Protein 8RD7 (pdb70)

Nearest PDB structures (foldseek):
  8r7o-assembly1_C  TM=9.872E-01  e=2.444E-12  Homo sapiens
  6miw-assembly1_A  TM=9.883E-01  e=1.976E-11  Homo sapiens
  7mwf-assembly1_A  TM=9.793E-01  e=2.055E-09  Homo sapiens
  7mop-assembly1_A  TM=9.770E-01  e=2.178E-09  Homo sapiens
  9bks-assembly1_A  TM=8.887E-01  e=2.750E-06  Homo sapiens

Sequence (300 aa):
NWRWFDDRSGRWCSYSASNNSTIDSAWKSGETSVRFTAGRRRYTVQFTTMVQVNEETGNRRPVMLTLLLRVPRLNKNNWRWFDDRSGRWCSYSASSNNSTIDSAWKSGETSVRFTAGRRRRYTVQFTTMVQVNEETGNRRPVMLTLLRVPRLNKNNWRWFDDRSGRWCSYSASNNSTIDSSAWKSGETSVRFTAGRRRYTVQFTTMVQVNEEETGNRRPVMLTLLRVPRLNNWRWFDDRSGRWCSYSASNNSTIDSAWKSGEETSVRFTAGRRRYTVQFTTMVQVNEETGNRRPVMLTLLRVPRLN

Radius of gyration: 20.93 Å; Cα contacts (8 Å, |Δi|>4): 623; chains: 4; bounding box: 64×40×58 Å

Organism: Homo sapiens (NCBI:txid9606)

B-factor: mean 28.87, std 11.59, range [11.44, 69.59]

Solvent-accessible surface area: 16465 Å² total; per-residue (Å²): 69,3,76,41,3,14,87,199,64,6,139,36,34,82,25,59,90,79,22,28,61,58,0,19,66,11,13,126,82,48,93,64,40,20,180,14,73,42,73,202,95,108,24,19,0,63,0,28,58,1,1,5,29,17,75,128,95,40,73,93,50,6,0,10,37,24,26,69,76,8,25,25,107,123,190,110,34,0,58,64,2,31,56,219,68,6,169,39,33,65,21,60,75,80,21,7,63,58,0,12,65,12,8,96,84,45,93,66,42,19,200,16,65,39,72,225,134,163,21,15,0,56,0,29,44,2,1,10,22,21,93,114,103,45,72,69,16,0,1,10,23,19,34,60,89,6,11,25,103,122,189,97,21,0,61,57,2,26,79,222,63,7,158,32,31,61,16,59,75,80,21,10,63,57,0,12,59,12,14,102,83,26,87,38,43,20,147,8,74,39,78,223,83,108,38,12,0,62,0,28,61,2,0,9,23,21,91,104,92,43,71,90,58,6,0,9,24,19,17,57,86,12,12,26,107,166,78,3,76,61,6,27,73,218,62,9,165,32,34,83,20,58,92,80,19,29,65,58,0,18,66,12,9,107,81,29,80,38,43,18,162,14,81,41,67,247,138,175,29,11,0,64,0,27,58,1,0,9,26,19,70,164,101,39,71,75,56,6,0,9,23,25,24,83,79,9,25,28,112,162

Secondary structure (DSSP, 8-state):
-EEEEETTTTEEEEPPHHHHHHHHHHHHTT-SEEEEEETTEEEEEETTTTEEEETTT--EEEEEE-B--BSPPP-/--EEEEETTTTEEEEPPHHHHHHHHHHHHTT-SEEEEEETTEEEEEETTTTEEEETTT--EEEEEE-B--BSPPP-/--EEEEETTTTEEEEPPHHHHHHHHHHHHTT-SEEEEEETTEEEEEETTTTEEEETTT--EEEEEE-B--BSPP-/-EEEEETTTTEEEEPPHHHHHHHHHHHHTT-SEEEEEETTEEEEEETTTTEEEETTT--EEEEEE-B--BSPP-

Foldseek 3Di:
DKWWADPVVRDIDDDDPVVVCQAVVCVVVPHQKGWDDDVVWIWIQGNVQQWIATPPPRDIIHMDDDDADPPHDDD/DFKWWADVVVRDTHDDPPVVVCQQVVCVVVPHQKGWDADVNFIWMQGNVQQWIARPPPRDIIHMDGHDADPPHDDD/DFKWWADPVVRDTHDDDPVVVVQQVVCVVVPHQKGWDDDDPWIWIQGNVQQWIATPVPRDIIHMDGHDADPPHDD/DKWWADVVVRGTGDDDPVVVVQVVVCVVVPHQKGWDDDPNWIWIQGNVQQWIAGPPPRDTIHMDDDDADPPHDD

InterPro domains:
  IPR000569 HECT domain [PF00632] (4069-4373)
  IPR000569 HECT domain [PS50237] (4038-4374)
  IPR000569 HECT domain [SM00119] (4036-4374)
  IPR000569 HECT domain [cd00078] (4019-4372)
  IPR004170 WWE domain [PF02825] (1617-1678)
  IPR004170 WWE domain [PS50918] (1603-1680)
  IPR009060 UBA-like superfamily [SSF46934] (1303-1358)
  IPR010309 E3 ubiquitin ligase, domain of unknown function DUF908 [PF06012] (91-367)
  IPR010314 E3 ubiquitin ligase, domain of unknown function DUF913 [PF06025] (430-814)
  IPR015940 Ubiquitin-associated domain [PF22562] (1318-1356)
  IPR015940 Ubiquitin-associated domain [PS50030] (1316-1355)
  IPR015940 Ubiquitin-associated domain [SM00165] (1318-1354)
  IPR016024 Armadillo-type fold [SSF48371] (93-638)
  IPR025527 HUWE1/REV1, ubiquitin-binding motif [PF14377] (2960-2991)
  IPR025527 HUWE1/REV1, ubiquitin-binding motif [PF14377] (3011-3043)
  IPR025527 HUWE1/REV1, ubiquitin-binding motif [PF14377] (3049-3082)
  IPR035983 HECT, E3 ligase catalytic domain [SSF56204] (4011-4367)
  IPR037197 WWE domain superfamily [G3DSA:3.30.720.50] (1603-1685)
  IPR037197 WWE domain superfamily [SSF117839] (1617-1680)
  IPR041918 HUWE1, UBA domain [cd14288] (1317-1356)

GO terms:
  GO:0061630 ubiquitin protein ligase activity (F, IDA)
  GO:1905091 positive regulation of type 2 mitophagy (P, IDA)
  GO:1903749 positive regulation of protein localization to mitochondrion (P, HMP)
  GO:0004842 ubiquitin-protein transferase activity (F, IDA)
  GO:0005737 cytoplasm (C, IDA)
  GO:0043123 positive regulation of canonical NF-kappaB signal transduction (P, IDA)
  GO:0034450 ubiquitin-ubiquitin ligase activity (F, IDA)
  GO:0141198 protein branched polyubiquitination (P, IDA)
  GO:0031398 positive regulation of protein ubiquitination (P, IDA)
  GO:0006513 protein monoubiquit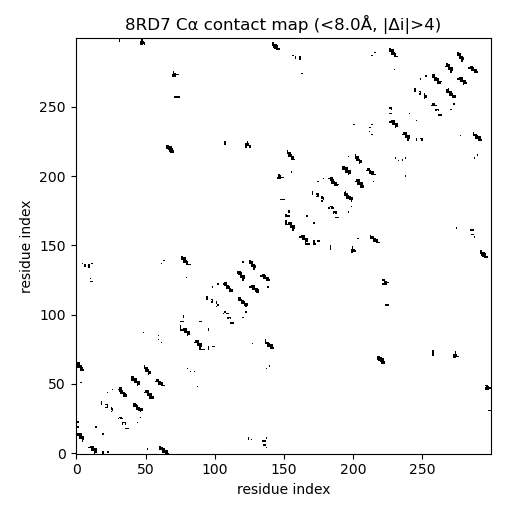ination (P, IDA)
  GO:0070936 protein K48-linked ubiquitination (P, IDA)
  GO:0061630 ubiquitin protein ligase activity (F, EXP)
  GO:0005634 nucleus (C, EXP)
  GO:0005739 mitochondrion (C, EXP)
  GO:0032922 circadian regulation of gene expression (P, IMP)
  GO:0006284 base-excision repair (P, IMP)
  GO:0005515 protein binding (F, IPI)
  GO:1904813 ficolin-1-rich granule lumen (C, TAS)
  GO:0034774 secretory granule lumen (C, TAS)
  GO:0005576 extracellular region (C, TAS)

Structure (mmCIF, N/CA/C/O backbone):
data_8RD7
#
_entry.id   8RD7
#
_cell.length_a   62.883
_cell.length_b   62.883
_cell.length_c   231.245
_cell.angle_alpha   90.00
_cell.angle_beta   90.00
_cell.angle_gamma   90.00
#
_symmetry.space_group_name_H-M   'P 43 21 2'
#
loop_
_entity.id
_entity.type
_entity.pdbx_description
1 polymer 'E3 ubiquitin-protein ligase HUWE1'
2 non-polymer 'CHLORIDE ION'
3 non-polymer 'ACETATE ION'
4 non-polymer GLYCEROL
5 non-polymer '[(2R,3S,4R,5R)-5-(6-AMINOPURIN-9-YL)-3,4-DIHYDROXY-OXOLAN-2-YL]METHYL [HYDROXY-[[(2R,3S,4R,5S)-3,4,5-TRIHYDROXYOXOLAN-2-YL]METHOXY]PHOSPHORYL] HYDROGEN PHOSPHATE'
6 water water
#
loop_
_atom_site.group_PDB
_atom_site.id
_atom_site.type_symbol
_atom_site.label_atom_id
_atom_site.label_alt_id
_atom_site.label_comp_id
_atom_site.label_asym_id
_atom_site.label_entity_id
_atom_site.label_seq_id
_atom_site.pdbx_PDB_ins_code
_atom_site.Cartn_x
_atom_site.Cartn_y
_atom_site.Cartn_z
_atom_site.occupancy
_atom_site.B_iso_or_equiv
_atom_site.auth_seq_id
_atom_site.auth_comp_id
_atom_site.auth_asym_id
_atom_site.auth_atom_id
_atom_site.pdbx_PDB_model_num
ATOM 1 N N . ASN A 1 7 ? -13.891 9.189 -22.308 1.00 38.47 1616 ASN A N 1
ATOM 2 C CA . ASN A 1 7 ? -14.848 8.697 -21.341 1.00 30.35 1616 ASN A CA 1
ATOM 3 C C . ASN A 1 7 ? -14.327 7.518 -20.504 1.00 28.67 1616 ASN A C 1
ATOM 4 O O . ASN A 1 7 ? -14.939 7.220 -19.487 1.00 29.06 1616 ASN A O 1
ATOM 9 N N . TRP A 1 8 ? -13.223 6.860 -20.899 1.00 24.95 1617 TRP A N 1
ATOM 10 C CA . TRP A 1 8 ? -12.600 5.822 -20.074 1.00 24.28 1617 TRP A CA 1
ATOM 11 C C . TRP A 1 8 ? -11.446 6.417 -19.285 1.00 22.26 1617 TRP A C 1
ATOM 12 O O . TRP A 1 8 ? -10.763 7.322 -19.765 1.00 24.84 1617 TRP A O 1
ATOM 23 N N . ARG A 1 9 ? -11.218 5.899 -18.069 1.00 21.80 1618 ARG A N 1
ATOM 24 C CA . ARG A 1 9 ? -10.112 6.347 -17.235 1.00 19.49 1618 ARG A CA 1
ATOM 25 C C . ARG A 1 9 ? -9.460 5.151 -16.567 1.00 19.35 1618 ARG A C 1
ATOM 26 O O . ARG A 1 9 ? -10.101 4.103 -16.375 1.00 18.19 1618 ARG A O 1
ATOM 34 N N . TRP A 1 10 ? -8.179 5.303 -16.244 1.00 18.60 1619 TRP A N 1
ATOM 35 C CA . TRP A 1 10 ? -7.425 4.283 -15.520 1.00 16.87 1619 TRP A CA 1
ATOM 36 C C . TRP A 1 10 ? -6.841 4.913 -14.266 1.00 15.90 1619 TRP A C 1
ATOM 37 O O . TRP A 1 10 ? -6.497 6.103 -14.240 1.00 17.48 1619 TRP A O 1
ATOM 48 N N . PHE A 1 11 ? -6.715 4.127 -13.204 1.00 15.47 1620 PHE A N 1
ATOM 49 C CA . PHE A 1 11 ? -6.256 4.715 -11.936 1.00 15.48 1620 PHE A CA 1
ATOM 50 C C . PHE A 1 11 ? -4.750 4.566 -11.782 1.00 15.94 1620 PHE A C 1
ATOM 51 O O . PHE A 1 11 ? -4.211 3.465 -11.947 1.00 17.91 1620 PHE A O 1
ATOM 59 N N . ASP A 1 12 ? -4.075 5.667 -11.439 1.00 18.11 1621 ASP A N 1
ATOM 60 C CA . ASP A 1 12 ? -2.635 5.701 -11.202 1.00 20.92 1621 ASP A CA 1
ATOM 61 C C . ASP A 1 12 ? -2.371 5.662 -9.696 1.00 22.20 1621 ASP A C 1
ATOM 62 O O . ASP A 1 12 ? -2.566 6.666 -9.025 1.00 24.15 1621 ASP A O 1
ATOM 67 N N . ASP A 1 13 ? -1.890 4.515 -9.181 1.00 21.08 1622 ASP A N 1
ATOM 68 C CA . ASP A 1 13 ? -1.613 4.357 -7.755 1.00 24.88 1622 ASP A CA 1
ATOM 69 C C . ASP A 1 13 ? -0.401 5.172 -7.332 1.00 27.59 1622 ASP A C 1
ATOM 70 O O . ASP A 1 13 ? -0.111 5.225 -6.132 1.00 31.12 1622 ASP A O 1
ATOM 75 N N . ARG A 1 14 ? 0.401 5.699 -8.276 1.00 29.83 1623 ARG A N 1
ATOM 76 C CA . ARG A 1 14 ? 1.532 6.517 -7.820 1.00 34.06 1623 ARG A CA 1
ATOM 77 C C . ARG A 1 14 ? 1.054 7.886 -7.351 1.00 36.47 1623 ARG A C 1
ATOM 78 O O . ARG A 1 14 ? 1.375 8.323 -6.236 1.00 40.76 1623 ARG A O 1
ATOM 86 N N . SER A 1 15 ? 0.232 8.540 -8.173 1.00 33.89 1624 SER A N 1
ATOM 87 C CA . SER A 1 15 ? -0.291 9.856 -7.862 1.00 37.59 1624 SER A CA 1
ATOM 88 C C . SER A 1 15 ? -1.603 9.778 -7.109 1.00 34.66 1624 SER A C 1
ATOM 89 O O . SER A 1 15 ? -2.029 10.785 -6.540 1.00 39.61 1624 SER A O 1
ATOM 92 N N . GLY A 1 16 ? -2.240 8.606 -7.088 1.00 28.20 1625 GLY A N 1
ATOM 93 C CA . GLY A 1 16 ? -3.516 8.470 -6.425 1.00 25.59 1625 GLY A CA 1
ATOM 94 C C . GLY A 1 16 ? -4.648 9.134 -7.163 1.00 25.44 1625 GLY A C 1
ATOM 95 O O . GLY A 1 16 ? -5.582 9.629 -6.533 1.00 24.04 1625 GLY A O 1
ATOM 96 N N . ARG A 1 17 ? -4.588 9.174 -8.499 1.00 23.41 1626 ARG A N 1
ATOM 97 C CA . ARG A 1 17 ? -5.594 9.870 -9.288 1.00 24.30 1626 ARG A CA 1
ATOM 98 C C . ARG A 1 17 ? -6.012 9.035 -10.498 1.00 21.39 1626 ARG A C 1
ATOM 99 O O . ARG A 1 17 ? -5.213 8.272 -11.068 1.00 21.27 1626 ARG A O 1
ATOM 107 N N . TRP A 1 18 ? -7.250 9.249 -10.926 1.00 21.46 1627 TRP A N 1
ATOM 108 C CA . TRP A 1 18 ? -7.685 8.733 -12.222 1.00 20.53 1627 TRP A CA 1
ATOM 109 C C . TRP A 1 18 ? -7.080 9.539 -13.361 1.00 21.09 1627 TRP A C 1
ATOM 110 O O . TRP A 1 18 ? -6.927 10.765 -13.275 1.00 26.53 1627 TRP A O 1
ATOM 121 N N . CYS A 1 19 ? -6.750 8.846 -14.448 1.00 20.63 1628 CYS A N 1
ATOM 122 C CA . CYS A 1 19 ? -6.050 9.429 -15.588 1.00 22.50 1628 CYS A CA 1
ATOM 123 C C . CYS A 1 19 ? -6.764 9.093 -16.899 1.00 24.33 1628 CYS A C 1
ATOM 124 O O . CYS A 1 19 ? -7.392 8.036 -17.037 1.00 23.92 1628 CYS A O 1
ATOM 127 N N . SER A 1 20 ? -6.671 10.008 -17.862 1.00 28.70 1629 SER A N 1
ATOM 128 C CA . SER A 1 20 ? -7.287 9.796 -19.172 1.00 29.00 1629 SER A CA 1
ATOM 129 C C . SER A 1 20 ? -6.399 8.963 -20.080 1.00 28.45 1629 SER A C 1
ATOM 130 O O . SER A 1 20 ? -5.183 8.884 -19.898 1.00 28.80 1629 SER A O 1
ATOM 133 N N . TYR A 1 21 ? -7.032 8.296 -21.030 1.00 29.09 1630 TYR A N 1
ATOM 134 C CA . TYR A 1 21 ? -6.349 7.656 -22.142 1.00 27.02 1630 TYR A CA 1
ATOM 135 C C . TYR A 1 21 ? -6.135 8.656 -23.271 1.00 28.68 1630 TYR A C 1
ATOM 136 O O . TYR A 1 21 ? -6.804 9.690 -23.347 1.00 29.58 1630 TYR A O 1
ATOM 145 N N . SER A 1 22 ? -5.213 8.327 -24.176 1.00 31.55 1631 SER A N 1
ATOM 146 C CA . SER A 1 22 ? -5.127 9.094 -25.415 1.00 31.48 1631 SER A CA 1
ATOM 147 C C . SER A 1 22 ? -6.437 8.946 -26.183 1.00 31.64 1631 SER A C 1
ATOM 148 O O . SER A 1 22 ? -7.227 8.019 -25.951 1.00 30.61 1631 SER A O 1
ATOM 151 N N . ALA A 1 23 ? -6.683 9.893 -27.095 1.00 33.16 1632 ALA A N 1
ATOM 152 C CA . ALA A 1 23 ? -7.911 9.828 -27.877 1.00 33.43 1632 ALA A CA 1
ATOM 153 C C . ALA A 1 23 ? -8.008 8.509 -28.630 1.00 35.12 1632 ALA A C 1
ATOM 154 O O . ALA A 1 23 ? -9.079 7.881 -28.669 1.00 34.57 1632 ALA A O 1
ATOM 156 N N . SER A 1 24 ? -6.888 8.055 -29.213 1.00 35.17 1633 SER A N 1
ATOM 157 C CA . SER A 1 24 ? -6.934 6.823 -29.993 1.00 34.96 1633 SER A CA 1
ATOM 158 C C . SER A 1 24 ? -7.135 5.604 -29.109 1.00 31.64 1633 SER A C 1
ATOM 159 O O . SER A 1 24 ? -7.892 4.699 -29.476 1.00 31.31 1633 SER A O 1
ATOM 162 N N . ASN A 1 25 ? -6.490 5.556 -27.933 1.00 30.26 1634 ASN A N 1
ATOM 163 C CA . ASN A 1 25 ? -6.710 4.400 -27.074 1.00 28.02 1634 ASN A CA 1
ATOM 164 C C . ASN A 1 25 ? -8.102 4.420 -26.471 1.00 28.10 1634 ASN A C 1
ATOM 165 O O . ASN A 1 25 ? -8.744 3.373 -26.367 1.00 25.03 1634 ASN A O 1
ATOM 170 N N . ASN A 1 26 ? -8.603 5.604 -26.103 1.00 26.54 1635 ASN A N 1
ATOM 171 C CA . ASN A 1 26 ? -9.974 5.678 -25.622 1.00 28.29 1635 ASN A CA 1
ATOM 172 C C . ASN A 1 26 ? -10.938 5.158 -26.679 1.00 27.98 1635 ASN A C 1
ATOM 173 O O . ASN A 1 26 ? -11.884 4.422 -26.360 1.00 27.68 1635 ASN A O 1
ATOM 178 N N . SER A 1 27 ? -10.702 5.520 -27.950 1.00 30.41 1636 SER A N 1
ATOM 179 C CA . SER A 1 27 ? -11.572 5.068 -29.017 1.00 31.41 1636 SER A CA 1
ATOM 180 C C . SER A 1 27 ? -11.482 3.555 -29.214 1.00 30.69 1636 SER A C 1
ATOM 181 O O . SER A 1 27 ? -12.511 2.903 -29.441 1.00 32.15 1636 SER A O 1
ATOM 184 N N . THR A 1 28 ? -10.270 2.977 -29.124 1.00 29.66 1637 THR A N 1
ATOM 185 C CA . THR A 1 28 ? -10.119 1.525 -29.236 1.00 28.30 1637 THR A CA 1
ATOM 186 C C . THR A 1 28 ? -10.886 0.817 -28.125 1.00 27.52 1637 THR A C 1
ATOM 187 O O . THR A 1 28 ? -11.634 -0.138 -28.374 1.00 28.03 1637 THR A O 1
ATOM 191 N N . ILE A 1 29 ? -10.729 1.298 -26.890 1.00 26.44 1638 ILE A N 1
ATOM 192 C CA . ILE A 1 29 ? -11.422 0.689 -25.762 1.00 25.23 1638 ILE A CA 1
ATOM 193 C C . ILE A 1 29 ? -12.934 0.845 -25.925 1.00 25.64 1638 ILE A C 1
ATOM 194 O O . ILE A 1 29 ? -13.699 -0.118 -25.782 1.00 25.96 1638 ILE A O 1
ATOM 199 N N . ASP A 1 30 ? -13.394 2.059 -26.229 1.00 26.26 1639 ASP A N 1
ATOM 200 C CA . ASP A 1 30 ? -14.831 2.289 -26.258 1.00 30.40 1639 ASP A CA 1
ATOM 201 C C . ASP A 1 30 ? -15.494 1.542 -27.409 1.00 30.34 1639 ASP A C 1
ATOM 202 O O . ASP A 1 30 ? -16.648 1.108 -27.294 1.00 33.36 1639 ASP A O 1
ATOM 207 N N . SER A 1 31 ? -14.785 1.374 -28.527 1.00 32.61 1640 SER A N 1
ATOM 208 C CA . SER A 1 31 ? -15.333 0.624 -29.652 1.00 33.18 1640 SER A CA 1
ATOM 209 C C . SER A 1 31 ? -15.566 -0.832 -29.275 1.00 29.91 1640 SER A C 1
ATOM 210 O O . SER A 1 31 ? -16.611 -1.406 -29.606 1.00 32.22 1640 SER A O 1
ATOM 213 N N . ALA A 1 32 ? -14.620 -1.432 -28.538 1.00 29.06 1641 ALA A N 1
ATOM 214 C CA . ALA A 1 32 ? -14.805 -2.801 -28.077 1.00 28.02 1641 ALA A CA 1
ATOM 215 C C . ALA A 1 32 ? -15.925 -2.872 -27.044 1.00 28.03 1641 ALA A C 1
ATOM 216 O O . ALA A 1 32 ? -16.712 -3.826 -27.041 1.00 30.70 1641 ALA A O 1
ATOM 218 N N . TRP A 1 33 ? -16.013 -1.868 -26.162 1.00 27.13 1642 TRP A N 1
ATOM 219 C CA . TRP A 1 33 ? -17.087 -1.840 -25.170 1.00 25.78 1642 TRP A CA 1
ATOM 220 C C . TRP A 1 33 ? -18.439 -1.858 -25.857 1.00 28.09 1642 TRP A C 1
ATOM 221 O O . TRP A 1 33 ? -19.325 -2.651 -25.502 1.00 28.18 1642 TRP A O 1
ATOM 232 N N . LYS A 1 34 ? -18.616 -0.970 -26.856 1.00 31.77 1643 LYS A N 1
ATOM 233 C CA . LYS A 1 34 ? -19.896 -0.810 -27.546 1.00 33.66 1643 LYS A CA 1
ATOM 234 C C . LYS A 1 34 ? -20.249 -2.041 -28.372 1.00 35.79 1643 LYS A C 1
ATOM 235 O O . LYS A 1 34 ? -21.436 -2.320 -28.583 1.00 41.15 1643 LYS A O 1
ATOM 241 N N . SER A 1 35 ? -19.259 -2.807 -28.831 1.00 37.90 1644 SER A N 1
ATOM 242 C CA . SER A 1 35 ? -19.540 -3.976 -29.648 1.00 39.11 1644 SER A CA 1
ATOM 243 C C . SER A 1 35 ? -19.758 -5.251 -28.848 1.00 37.94 1644 SER A C 1
ATOM 244 O O . SER A 1 35 ? -19.882 -6.327 -29.440 1.00 45.34 1644 SER A O 1
ATOM 247 N N . GLY A 1 36 ? -19.808 -5.160 -27.531 1.00 33.88 1645 GLY A N 1
ATOM 248 C CA . GLY A 1 36 ? -20.083 -6.327 -26.725 1.00 34.02 1645 GLY A CA 1
ATOM 249 C C . GLY A 1 36 ? -18.907 -7.221 -26.401 1.00 31.50 1645 GLY A C 1
ATOM 250 O O . GLY A 1 36 ? -19.125 -8.307 -25.850 1.00 35.25 1645 GLY A O 1
ATOM 251 N N . GLU A 1 37 ? -17.668 -6.813 -26.695 1.00 28.39 1646 GLU A N 1
ATOM 252 C CA . GLU A 1 37 ? -16.524 -7.668 -26.394 1.00 29.14 1646 GLU A CA 1
ATOM 253 C C . GLU A 1 37 ? -16.319 -7.757 -24.880 1.00 27.96 1646 GLU A C 1
ATOM 254 O O . GLU A 1 37 ? -16.643 -6.829 -24.125 1.00 25.30 1646 GLU A O 1
ATOM 260 N N . THR A 1 38 ? -15.743 -8.875 -24.429 1.00 27.70 1647 THR A N 1
ATOM 261 C CA . THR A 1 38 ? -15.420 -8.961 -23.005 1.00 26.23 1647 THR A CA 1
ATOM 262 C C . THR A 1 38 ? -14.075 -8.362 -22.644 1.00 23.84 1647 THR A C 1
ATOM 263 O O . THR A 1 38 ? -13.815 -8.132 -21.466 1.00 20.81 1647 THR A O 1
ATOM 267 N N . SER A 1 39 ? -13.206 -8.132 -23.617 1.00 22.70 1648 SER A N 1
ATOM 268 C CA . SER A 1 39 ? -11.900 -7.536 -23.378 1.00 21.35 1648 SER A CA 1
ATOM 269 C C . SER A 1 39 ? -11.406 -6.894 -24.665 1.00 22.24 1648 SER A C 1
ATOM 270 O O . SER A 1 39 ? -11.940 -7.137 -25.763 1.00 23.29 1648 SER A O 1
ATOM 273 N N . VAL A 1 40 ? -10.344 -6.107 -24.523 1.00 21.41 1649 VAL A N 1
ATOM 274 C CA . VAL A 1 40 ? -9.737 -5.441 -25.680 1.00 20.87 1649 VAL A CA 1
ATOM 275 C C . VAL A 1 40 ? -8.250 -5.217 -25.430 1.00 21.23 1649 VAL A C 1
ATOM 276 O O . VAL A 1 40 ? -7.836 -4.868 -24.318 1.00 21.75 1649 VAL A O 1
ATOM 280 N N . ARG A 1 41 ? -7.451 -5.383 -26.479 1.00 22.41 1650 ARG A N 1
ATOM 281 C CA . ARG A 1 41 ? -6.043 -5.078 -26.417 1.00 22.80 1650 ARG A CA 1
ATOM 282 C C . ARG A 1 41 ? -5.750 -3.725 -27.029 1.00 24.95 1650 ARG A C 1
ATOM 283 O O . ARG A 1 41 ? -6.361 -3.321 -28.034 1.00 30.19 1650 ARG A O 1
ATOM 291 N N . PHE A 1 42 ? -4.751 -3.064 -26.461 1.00 23.88 1651 PHE A N 1
ATOM 292 C CA . PHE A 1 42 ? -4.238 -1.849 -27.072 1.00 25.03 1651 PHE A CA 1
ATOM 293 C C . PHE A 1 42 ? -2.776 -1.679 -26.688 1.00 23.11 1651 PHE A C 1
ATOM 294 O O . PHE A 1 42 ? -2.256 -2.311 -25.754 1.00 24.63 1651 PHE A O 1
ATOM 302 N N . THR A 1 43 ? -2.131 -0.783 -27.410 1.00 26.48 1652 THR A N 1
ATOM 303 C CA . THR A 1 43 ? -0.734 -0.486 -27.187 1.00 27.30 1652 THR A CA 1
ATOM 304 C C . THR A 1 43 ? -0.555 0.991 -26.916 1.00 27.95 1652 THR A C 1
ATOM 305 O O . THR A 1 43 ? -1.344 1.837 -27.363 1.00 31.76 1652 THR A O 1
ATOM 309 N N . ALA A 1 44 ? 0.455 1.285 -26.113 1.00 29.26 1653 ALA A N 1
ATOM 310 C CA . ALA A 1 44 ? 0.890 2.658 -25.933 1.00 32.33 1653 ALA A CA 1
ATOM 311 C C . ALA A 1 44 ? 2.410 2.617 -25.942 1.00 30.81 1653 ALA A C 1
ATOM 312 O O . ALA A 1 44 ? 3.037 2.191 -24.968 1.00 32.57 1653 ALA A O 1
ATOM 314 N N . GLY A 1 45 ? 3.002 3.067 -27.025 1.00 33.50 1654 GLY A N 1
ATOM 315 C CA . GLY A 1 45 ? 4.450 2.956 -27.143 1.00 31.88 1654 GLY A CA 1
ATOM 316 C C . GLY A 1 45 ? 4.902 1.509 -27.140 1.00 32.54 1654 GLY A C 1
ATOM 317 O O . GLY A 1 45 ? 4.413 0.671 -27.908 1.00 34.61 1654 GLY A O 1
ATOM 318 N N . ARG A 1 46 ? 5.839 1.192 -26.236 1.00 32.26 1655 ARG A N 1
ATOM 319 C CA . ARG A 1 46 ? 6.318 -0.168 -26.089 1.00 30.82 1655 ARG A CA 1
ATOM 320 C C . ARG A 1 46 ? 5.465 -0.984 -25.129 1.00 27.10 1655 ARG A C 1
ATOM 321 O O . ARG A 1 46 ? 5.724 -2.188 -24.968 1.00 30.13 1655 ARG A O 1
ATOM 329 N N . ARG A 1 47 ? 4.429 -0.376 -24.516 1.00 27.32 1656 ARG A N 1
ATOM 330 C CA . ARG A 1 47 ? 3.624 -1.033 -23.510 1.00 24.60 1656 ARG A CA 1
ATOM 331 C C . ARG A 1 47 ? 2.436 -1.693 -24.205 1.00 23.13 1656 ARG A C 1
ATOM 332 O O . ARG A 1 47 ? 1.927 -1.207 -25.227 1.00 28.31 1656 ARG A O 1
ATOM 340 N N . ARG A 1 48 ? 2.003 -2.824 -23.658 1.00 22.36 1657 ARG A N 1
ATOM 341 C CA . ARG A 1 48 ? 0.936 -3.614 -24.249 1.00 21.75 1657 ARG A CA 1
ATOM 342 C C . ARG A 1 48 ? -0.029 -3.920 -23.127 1.00 19.40 1657 ARG A C 1
ATOM 343 O O . ARG A 1 48 ? 0.417 -4.389 -22.071 1.00 19.52 1657 ARG A O 1
ATOM 351 N N . TYR A 1 49 ? -1.331 -3.714 -23.374 1.00 18.86 1658 TYR A N 1
ATOM 352 C CA . TYR A 1 49 ? -2.314 -3.879 -22.326 1.00 17.83 1658 TYR A CA 1
ATOM 353 C C . TYR A 1 49 ? -3.531 -4.632 -22.835 1.00 18.66 1658 TYR A C 1
ATOM 354 O O . TYR A 1 49 ? -3.859 -4.601 -24.037 1.00 20.23 1658 TYR A O 1
ATOM 363 N N . THR A 1 50 ? -4.245 -5.262 -21.898 1.00 17.71 1659 THR A N 1
ATOM 364 C CA . THR A 1 50 ? -5.590 -5.769 -22.144 1.00 18.06 1659 THR A CA 1
ATOM 365 C C . THR A 1 50 ? -6.493 -5.123 -21.121 1.00 18.62 1659 THR A C 1
ATOM 366 O O . THR A 1 50 ? -6.203 -5.196 -19.913 1.00 19.79 1659 THR A O 1
ATOM 370 N N . VAL A 1 51 ? -7.588 -4.526 -21.581 1.00 18.90 1660 VAL A N 1
ATOM 371 C CA . VAL A 1 51 ? -8.634 -4.099 -20.660 1.00 19.14 1660 VAL A CA 1
ATOM 372 C C . VAL A 1 51 ? -9.637 -5.230 -20.562 1.00 18.59 1660 VAL A C 1
ATOM 373 O O . VAL A 1 51 ? -10.201 -5.676 -21.578 1.00 19.29 1660 VAL A O 1
ATOM 377 N N . GLN A 1 52 ? -9.895 -5.661 -19.326 1.00 17.08 1661 GLN A N 1
ATOM 378 C CA . GLN A 1 52 ? -10.849 -6.727 -19.021 1.00 16.84 1661 GLN A CA 1
ATOM 379 C C . GLN A 1 52 ? -12.153 -6.096 -18.549 1.00 17.85 1661 GLN A C 1
ATOM 380 O O . GLN A 1 52 ? -12.214 -5.547 -17.440 1.00 17.60 1661 GLN A O 1
ATOM 386 N N . PHE A 1 53 ? -13.177 -6.127 -19.395 1.00 17.84 1662 PHE A N 1
ATOM 387 C CA . PHE A 1 53 ? -14.424 -5.472 -19.028 1.00 18.07 1662 PHE A CA 1
ATOM 388 C C . PHE A 1 53 ? -15.209 -6.228 -17.972 1.00 19.13 1662 PHE A C 1
ATOM 389 O O . PHE A 1 53 ? -16.126 -5.640 -17.354 1.00 19.43 1662 PHE A O 1
ATOM 397 N N . THR A 1 54 ? -14.926 -7.520 -17.791 1.00 20.74 1663 THR A N 1
ATOM 398 C CA . THR A 1 54 ? -15.673 -8.307 -16.811 1.00 21.50 1663 THR A CA 1
ATOM 399 C C . THR A 1 54 ? -15.188 -8.008 -15.398 1.00 20.46 1663 THR A C 1
ATOM 400 O O . THR A 1 54 ? -15.920 -8.282 -14.431 1.00 22.30 1663 THR A O 1
ATOM 404 N N . THR A 1 55 ? -13.982 -7.447 -15.262 1.00 19.89 1664 THR A N 1
ATOM 405 C CA . THR A 1 55 ? -13.473 -7.028 -13.979 1.00 20.37 1664 THR A CA 1
ATOM 406 C C . THR A 1 55 ? -13.174 -5.550 -13.898 1.00 19.22 1664 THR A C 1
ATOM 407 O O . THR A 1 55 ? -12.877 -5.071 -12.806 1.00 23.22 1664 THR A O 1
ATOM 411 N N . MET A 1 56 ? -13.284 -4.803 -15.002 1.00 18.87 1665 MET A N 1
ATOM 412 C CA . MET A 1 56 ? -12.947 -3.372 -15.017 1.00 16.11 1665 MET A CA 1
ATOM 413 C C . MET A 1 56 ? -11.514 -3.129 -14.534 1.00 15.35 1665 MET A C 1
ATOM 414 O O . MET A 1 56 ? -11.273 -2.315 -13.618 1.00 15.10 1665 MET A O 1
ATOM 419 N N . VAL A 1 57 ? -10.583 -3.894 -15.112 1.00 15.93 1666 VAL A N 1
ATOM 420 C CA . VAL A 1 57 ? -9.165 -3.790 -14.821 1.00 19.01 1666 VAL A CA 1
ATOM 421 C C . VAL A 1 57 ? -8.395 -3.821 -16.127 1.00 16.36 1666 VAL A C 1
ATOM 422 O O . VAL A 1 57 ? -8.745 -4.583 -17.032 1.00 19.61 1666 VAL A O 1
ATOM 426 N N . GLN A 1 58 ? -7.323 -3.033 -16.185 1.00 16.43 1667 GLN A N 1
ATOM 427 C CA . GLN A 1 58 ? -6.384 -3.037 -17.284 1.00 17.66 1667 GLN A CA 1
ATOM 428 C C . GLN A 1 58 ? -5.173 -3.841 -16.832 1.00 15.00 1667 GLN A C 1
ATOM 429 O O . GLN A 1 58 ? -4.630 -3.582 -15.738 1.00 18.15 1667 GLN A O 1
ATOM 435 N N . VAL A 1 59 ? -4.742 -4.808 -17.637 1.00 15.27 1668 VAL A N 1
ATOM 436 C CA . VAL A 1 59 ? -3.608 -5.662 -17.302 1.00 15.10 1668 VAL A CA 1
ATOM 437 C C . VAL A 1 59 ? -2.455 -5.379 -18.248 1.00 14.52 1668 VAL A C 1
ATOM 438 O O . VAL A 1 59 ? -2.627 -5.445 -19.471 1.00 17.77 1668 VAL A O 1
ATOM 442 N N . ASN A 1 60 ? -1.305 -5.081 -17.689 1.00 14.70 1669 ASN A N 1
ATOM 443 C CA . ASN A 1 60 ? -0.098 -4.947 -18.493 1.00 14.42 1669 ASN A CA 1
ATOM 444 C C . ASN A 1 60 ? 0.316 -6.343 -18.964 1.00 15.72 1669 ASN A C 1
ATOM 445 O O . ASN A 1 60 ? 0.542 -7.241 -18.142 1.00 15.93 1669 ASN A O 1
ATOM 450 N N . GLU A 1 61 ? 0.387 -6.549 -20.286 1.00 16.38 1670 GLU A N 1
ATOM 451 C CA . GLU A 1 61 ? 0.606 -7.903 -20.745 1.00 18.61 1670 GLU A CA 1
ATOM 452 C C . GLU A 1 61 ? 2.000 -8.417 -20.416 1.00 18.94 1670 GLU A C 1
ATOM 453 O O . GLU A 1 61 ? 2.200 -9.637 -20.299 1.00 20.22 1670 GLU A O 1
ATOM 459 N N . GLU A 1 62 ? 2.966 -7.519 -20.262 1.00 17.64 1671 GLU A N 1
ATOM 460 C CA . GLU A 1 62 ? 4.325 -7.924 -19.937 1.00 16.70 1671 GLU A CA 1
ATOM 461 C C . GLU A 1 62 ? 4.501 -8.252 -18.459 1.00 17.28 1671 GLU A C 1
ATOM 462 O O . GLU A 1 62 ? 5.088 -9.281 -18.115 1.00 18.03 1671 GLU A O 1
ATOM 468 N N . THR A 1 63 ? 4.020 -7.381 -17.578 1.00 15.74 1672 THR A N 1
ATOM 469 C CA . THR A 1 63 ? 4.313 -7.519 -16.162 1.00 15.77 1672 THR A CA 1
ATOM 470 C C . THR A 1 63 ? 3.146 -8.070 -15.365 1.00 14.83 1672 THR A C 1
ATOM 471 O O . THR A 1 63 ? 3.341 -8.474 -14.202 1.00 16.02 1672 THR A O 1
ATOM 475 N N . GLY A 1 64 ? 1.948 -8.069 -15.940 1.00 15.12 1673 GLY A N 1
ATOM 476 C CA . GLY A 1 64 ? 0.802 -8.470 -15.161 1.00 14.97 1673 GLY A CA 1
ATOM 477 C C . GLY A 1 64 ? 0.268 -7.378 -14.248 1.00 14.62 1673 GLY A C 1
ATOM 478 O O . GLY A 1 64 ? -0.739 -7.598 -13.567 1.00 16.01 1673 GLY A O 1
ATOM 479 N N . ASN A 1 65 ? 0.886 -6.186 -14.234 1.00 13.31 1674 ASN A N 1
ATOM 480 C CA . ASN A 1 65 ? 0.375 -5.144 -13.342 1.00 13.42 1674 ASN A CA 1
ATOM 481 C C . ASN A 1 65 ? -1.088 -4.797 -13.685 1.00 13.37 1674 ASN A C 1
ATOM 482 O O . ASN A 1 65 ? -1.470 -4.624 -14.855 1.00 15.47 1674 ASN A O 1
ATOM 487 N N . ARG A 1 66 ? -1.908 -4.656 -12.641 1.00 15.31 1675 ARG A N 1
ATOM 488 C CA . ARG A 1 66 ? -3.317 -4.351 -12.789 1.00 15.57 1675 ARG A CA 1
ATOM 489 C C . ARG A 1 66 ? -3.587 -2.895 -12.418 1.00 16.41 1675 ARG A C 1
ATOM 490 O O . ARG A 1 66 ? -3.167 -2.448 -11.341 1.00 18.16 1675 ARG A O 1
ATOM 498 N N . ARG A 1 67 ? -4.273 -2.176 -13.329 1.00 15.37 1676 ARG A N 1
ATOM 499 C CA . ARG A 1 67 ? -4.723 -0.822 -13.045 1.00 16.55 1676 ARG A CA 1
ATOM 500 C C . ARG A 1 67 ? -6.227 -0.817 -13.193 1.00 16.16 1676 ARG A C 1
ATOM 501 O O . ARG A 1 67 ? -6.741 -1.143 -14.276 1.00 17.93 1676 ARG A O 1
ATOM 509 N N . PRO A 1 68 ? -6.960 -0.371 -12.191 1.00 13.72 1677 PRO A N 1
ATOM 510 C CA . PRO A 1 68 ? -8.423 -0.313 -12.325 1.00 14.58 1677 PRO A CA 1
ATOM 511 C C . PRO A 1 68 ? -8.834 0.680 -13.396 1.00 14.46 1677 PRO A C 1
ATOM 512 O O . PRO A 1 68 ? -8.144 1.682 -13.626 1.00 16.16 1677 PRO A O 1
ATOM 516 N N . VAL A 1 69 ? -9.947 0.377 -14.065 1.00 15.66 1678 VAL A N 1
ATOM 517 C CA . VAL A 1 69 ? -10.522 1.291 -15.037 1.00 16.66 1678 VAL A CA 1
ATOM 518 C C . VAL A 1 69 ? -11.937 1.674 -14.645 1.00 16.88 1678 VAL A C 1
ATOM 519 O O . VAL A 1 69 ? -12.592 1.002 -13.848 1.00 18.00 1678 VAL A O 1
ATOM 523 N N . MET A 1 70 ? -12.390 2.805 -15.190 1.00 16.94 1679 MET A N 1
ATOM 524 C CA . MET A 1 70 ? -13.766 3.238 -15.019 1.00 19.76 1679 MET A CA 1
ATOM 525 C C . MET A 1 70 ? -14.283 3.843 -16.313 1.00 18.53 1679 MET A C 1
ATOM 526 O O . MET A 1 70 ? -13.524 4.371 -17.133 1.00 21.29 1679 MET A O 1
ATOM 531 N N . LEU A 1 71 ? -15.602 3.801 -16.441 1.00 19.08 1680 LEU A N 1
ATOM 532 C CA . LEU A 1 71 ? -16.347 4.371 -17.535 1.00 21.94 1680 LEU A CA 1
ATOM 533 C C . LEU A 1 71 ? -17.131 5.528 -16.938 1.00 20.42 1680 LEU A C 1
ATOM 534 O O . LEU A 1 71 ? -17.935 5.328 -16.013 1.00 21.57 1680 LEU A O 1
ATOM 539 N N . THR A 1 72 ? -16.883 6.743 -17.422 1.00 22.12 1681 THR A N 1
ATOM 540 C CA . THR A 1 72 ? -17.666 7.863 -16.927 1.00 22.27 1681 THR A CA 1
ATOM 541 C C . THR A 1 72 ? -19.110 7.734 -17.430 1.00 22.14 1681 THR A C 1
ATOM 542 O O . THR A 1 72 ? -19.378 7.170 -18.497 1.00 24.96 1681 THR A O 1
ATOM 546 N N A LEU A 1 73 ? -20.067 8.223 -16.636 0.54 22.88 1682 LEU A N 1
ATOM 547 N N B LEU A 1 73 ? -20.038 8.217 -16.638 0.46 23.03 1682 LEU A N 1
ATOM 548 C CA A LEU A 1 73 ? -21.493 8.069 -16.932 0.54 23.20 1682 LEU A CA 1
ATOM 549 C CA B LEU A 1 73 ? -21.431 8.141 -17.011 0.46 23.02 1682 LEU A CA 1
ATOM 550 C C A LEU A 1 73 ? -22.168 9.436 -16.936 0.54 24.28 1682 LEU A C 1
ATOM 551 C C B LEU A 1 73 ? -21.975 9.549 -17.085 0.46 24.40 1682 LEU A C 1
ATOM 552 O O A LEU A 1 73 ? -22.109 10.160 -15.922 0.54 24.13 1682 LEU A O 1
ATOM 553 O O B LEU A 1 73 ? -21.622 10.411 -16.263 0.46 27.06 1682 LEU A O 1
ATOM 562 N N . LEU A 1 74 ? -22.863 9.762 -18.046 1.00 25.84 1683 LEU A N 1
ATOM 563 C CA . LEU A 1 74 ? -23.545 11.035 -18.199 1.00 25.64 1683 LEU A CA 1
ATOM 564 C C . LEU A 1 74 ? -24.905 10.948 -17.527 1.00 23.46 1683 LEU A C 1
ATOM 565 O O . LEU A 1 74 ? -25.574 9.905 -17.577 1.00 25.81 1683 LEU A O 1
ATOM 570 N N . ARG A 1 75 ? -25.312 12.045 -16.903 1.00 23.23 1684 ARG A N 1
ATOM 571 C CA . ARG A 1 75 ? -26.587 12.083 -16.187 1.00 20.79 1684 ARG A CA 1
ATOM 572 C C . ARG A 1 75 ? -27.762 11.847 -17.106 1.00 20.54 1684 ARG A C 1
ATOM 573 O O . ARG A 1 75 ? -27.814 12.379 -18.225 1.00 23.29 1684 ARG A O 1
ATOM 581 N N . VAL A 1 76 ? -28.764 11.113 -16.605 1.00 21.27 1685 VAL A N 1
ATOM 582 C CA . VAL A 1 76 ? -30.034 10.965 -17.302 1.00 22.14 1685 VAL A CA 1
ATOM 583 C C . VAL A 1 76 ? -31.140 11.303 -16.312 1.00 23.24 1685 VAL A C 1
ATOM 584 O O . VAL A 1 76 ? -31.238 10.661 -15.263 1.00 24.29 1685 VAL A O 1
ATOM 588 N N . PRO A 1 77 ? -32.000 12.273 -16.593 1.00 20.77 1686 PRO A N 1
ATOM 589 C CA . PRO A 1 77 ? -31.931 13.175 -17.745 1.00 20.62 1686 PRO A CA 1
ATOM 590 C C . PRO A 1 77 ? -30.770 14.145 -17.671 1.00 21.50 1686 PRO A C 1
ATOM 591 O O . PRO A 1 77 ? -30.112 14.329 -16.632 1.00 23.29 1686 PRO A O 1
ATOM 595 N N . ARG A 1 78 ? -30.510 14.813 -18.784 1.00 21.69 1687 ARG A N 1
ATOM 596 C CA . ARG A 1 78 ? -29.470 15.823 -18.845 1.00 24.62 1687 ARG A CA 1
ATOM 597 C C . ARG A 1 78 ? -29.936 17.089 -18.132 1.00 27.89 1687 ARG A C 1
ATOM 598 O O . ARG A 1 78 ? -31.125 17.429 -18.139 1.00 27.07 1687 ARG A O 1
ATOM 606 N N . LEU A 1 79 ? -28.987 17.813 -17.530 1.00 28.56 1688 LEU A N 1
ATOM 607 C CA . LEU A 1 79 ? -29.336 19.100 -16.932 1.00 32.71 1688 LEU A CA 1
ATOM 608 C C . LEU A 1 79 ? -29.373 20.223 -17.965 1.00 39.00 1688 LEU A C 1
ATOM 609 O O . LEU A 1 79 ? -28.679 20.184 -18.982 1.00 39.44 1688 LEU A O 1
ATOM 614 N N . ASN A 1 80 ? -30.200 21.233 -17.693 1.00 42.69 1689 ASN A N 1
ATOM 615 C CA . ASN A 1 80 ? -30.232 22.415 -18.549 1.00 51.42 1689 ASN A CA 1
ATOM 616 C C . ASN A 1 80 ? -28.913 23.175 -18.425 1.00 56.63 1689 ASN A C 1
ATOM 617 O O . ASN A 1 80 ? -28.210 23.082 -17.413 1.00 56.33 1689 ASN A O 1
ATOM 622 N N . LYS A 1 81 ? -28.574 23.923 -19.473 1.00 62.01 1690 LYS A N 1
ATOM 623 C CA . LYS A 1 81 ? -27.352 24.723 -19.470 1.00 65.62 1690 LYS A CA 1
ATOM 624 C C . LYS A 1 81 ? -27.621 26.162 -19.031 1.00 67.81 1690 LYS A C 1
ATOM 625 O O . LYS A 1 81 ? -27.868 26.428 -17.850 1.00 69.59 1690 LYS A O 1
ATOM 631 N N . ASN B 1 6 ? -22.787 -4.661 -1.517 1.00 52.17 1615 ASN B N 1
ATOM 632 C CA . ASN B 1 6 ? -23.802 -4.597 -2.568 1.00 49.45 1615 ASN B CA 1
ATOM 633 C C . ASN B 1 6 ? -23.281 -3.927 -3.850 1.00 43.86 1615 ASN B C 1
ATOM 634 O O . ASN B 1 6 ? -22.648 -4.585 -4.662 1.00 47.22 1615 ASN B O 1
ATOM 639 N N . ASN B 1 7 ? -23.504 -2.622 -4.036 1.00 34.92 1616 ASN B N 1
ATOM 640 C CA . ASN B 1 7 ? -23.257 -2.037 -5.340 1.00 28.83 1616 ASN B CA 1
ATOM 641 C C . ASN B 1 7 ? -22.014 -1.160 -5.436 1.00 24.64 1616 ASN B C 1
ATOM 642 O O . ASN B 1 7 ? -21.525 -0.947 -6.552 1.00 26.09 1616 ASN B O 1
ATOM 647 N N . TRP B 1 8 ? -21.430 -0.710 -4.319 1.00 22.45 1617 TRP B N 1
ATOM 648 C CA . TRP B 1 8 ? -20.178 0.051 -4.359 1.00 21.06 1617 TRP B CA 1
ATOM 649 C C . TRP B 1 8 ? -19.001 -0.879 -4.164 1.00 19.50 1617 TRP B C 1
ATOM 650 O O . TRP B 1 8 ? -19.118 -1.950 -3.537 1.00 22.85 1617 TRP B O 1
ATOM 661 N N . ARG B 1 9 ? -17.873 -0.519 -4.789 1.00 18.15 1618 ARG B N 1
ATOM 662 C CA . ARG B 1 9 ? -16.667 -1.323 -4.630 1.00 17.53 1618 ARG B CA 1
ATOM 663 C C . ARG B 1 9 ? -15.451 -0.412 -4.531 1.00 17.70 1618 ARG B C 1
ATOM 664 O O . ARG B 1 9 ? -15.443 0.712 -5.066 1.00 17.04 1618 ARG B O 1
ATOM 672 N N . TRP B 1 10 ? -14.410 -0.897 -3.874 1.00 15.14 1619 TRP B N 1
ATOM 673 C CA . TRP B 1 10 ? -13.134 -0.190 -3.823 1.00 14.31 1619 TRP B CA 1
ATOM 674 C C . TRP B 1 10 ? -12.064 -1.161 -4.306 1.00 12.79 1619 TRP B C 1
ATOM 675 O O . TRP B 1 10 ? -12.192 -2.396 -4.141 1.00 13.94 1619 TRP B O 1
ATOM 686 N N . PHE B 1 11 ? -11.008 -0.643 -4.944 1.00 13.30 1620 PHE B N 1
ATOM 687 C CA . PHE B 1 11 ? -10.021 -1.551 -5.520 1.00 12.85 1620 PHE B CA 1
ATOM 688 C C . PHE B 1 11 ? -8.883 -1.798 -4.549 1.00 12.07 1620 PHE B C 1
ATOM 689 O O . PHE B 1 11 ? -8.268 -0.851 -4.068 1.00 12.72 1620 PHE B O 1
ATOM 697 N N . ASP B 1 12 ? -8.595 -3.080 -4.288 1.00 12.57 1621 ASP B N 1
ATOM 698 C CA . ASP B 1 12 ? -7.501 -3.498 -3.415 1.00 11.67 1621 ASP B CA 1
ATOM 699 C C . ASP B 1 12 ? -6.291 -3.762 -4.304 1.00 12.95 1621 ASP B C 1
ATOM 700 O O . ASP B 1 12 ? -6.273 -4.730 -5.075 1.00 13.45 1621 ASP B O 1
ATOM 705 N N . ASP B 1 13 ? -5.296 -2.869 -4.226 1.00 12.60 1622 ASP B N 1
ATOM 706 C CA . ASP B 1 13 ? -4.083 -3.008 -5.035 1.00 13.23 1622 ASP B CA 1
ATOM 707 C C . ASP B 1 13 ? -3.241 -4.200 -4.615 1.00 12.81 1622 ASP B C 1
ATOM 708 O O . ASP B 1 13 ? -2.435 -4.701 -5.412 1.00 15.02 1622 ASP B O 1
ATOM 713 N N . ARG B 1 14 ? -3.366 -4.659 -3.362 1.00 13.30 1623 ARG B N 1
ATOM 714 C CA . ARG B 1 14 ? -2.500 -5.755 -2.973 1.00 14.54 1623 ARG B CA 1
ATOM 715 C C . ARG B 1 14 ? -2.956 -7.039 -3.642 1.00 16.26 1623 ARG B C 1
ATOM 716 O O . ARG B 1 14 ? -2.137 -7.798 -4.217 1.00 19.31 1623 ARG B O 1
ATOM 724 N N . SER B 1 15 ? -4.264 -7.287 -3.605 1.00 17.46 1624 SER B N 1
ATOM 725 C CA . SER B 1 15 ? -4.779 -8.492 -4.238 1.00 17.66 1624 SER B CA 1
ATOM 726 C C . SER B 1 15 ? -5.070 -8.287 -5.721 1.00 19.42 1624 SER B C 1
ATOM 727 O O . SER B 1 15 ? -5.136 -9.271 -6.480 1.00 22.36 1624 SER B O 1
ATOM 730 N N . GLY B 1 16 ? -5.175 -7.023 -6.155 1.00 16.51 1625 GLY B N 1
ATOM 731 C CA . GLY B 1 16 ? -5.512 -6.757 -7.546 1.00 17.52 1625 GLY B CA 1
ATOM 732 C C . GLY B 1 16 ? -6.962 -6.997 -7.878 1.00 15.60 1625 GLY B C 1
ATOM 733 O O . GLY B 1 16 ? -7.271 -7.387 -9.023 1.00 17.13 1625 GLY B O 1
ATOM 734 N N . ARG B 1 17 ? -7.887 -6.764 -6.919 1.00 15.55 1626 ARG B N 1
ATOM 735 C CA . ARG B 1 17 ? -9.297 -7.071 -7.123 1.00 15.96 1626 ARG B CA 1
ATOM 736 C C . ARG B 1 17 ? -10.175 -5.939 -6.601 1.00 15.40 1626 ARG B C 1
ATOM 737 O O . ARG B 1 17 ? -9.876 -5.330 -5.552 1.00 16.12 1626 ARG B O 1
ATOM 745 N N . TRP B 1 18 ? -11.307 -5.720 -7.270 1.00 15.53 1627 TRP B N 1
ATOM 746 C CA . TRP B 1 18 ? -12.353 -4.879 -6.691 1.00 16.11 1627 TRP B CA 1
ATOM 747 C C . TRP B 1 18 ? -13.038 -5.614 -5.546 1.00 16.72 1627 TRP B C 1
ATOM 748 O O . TRP B 1 18 ? -13.299 -6.831 -5.627 1.00 20.09 1627 TRP B O 1
ATOM 759 N N . CYS B 1 19 ? -13.369 -4.869 -4.487 1.00 17.33 1628 CYS B N 1
ATOM 760 C CA . CYS B 1 19 ? -13.899 -5.455 -3.262 1.00 17.81 1628 CYS B CA 1
ATOM 761 C C . CYS B 1 19 ? -15.190 -4.775 -2.834 1.00 19.04 1628 CYS B C 1
ATOM 762 O O . CYS B 1 19 ? -15.319 -3.556 -2.943 1.00 19.24 1628 CYS B O 1
ATOM 765 N N . SER B 1 20 ? -16.120 -5.552 -2.302 1.00 21.90 1629 SER B N 1
ATOM 766 C CA . SER B 1 20 ? -17.373 -5.015 -1.788 1.00 23.02 1629 SER B CA 1
ATOM 767 C C . SER B 1 20 ? -17.137 -4.470 -0.393 1.00 24.98 1629 SER B C 1
ATOM 768 O O . SER B 1 20 ? -16.252 -4.926 0.323 1.00 28.97 1629 SER B O 1
ATOM 771 N N . TYR B 1 21 ? -17.937 -3.490 -0.020 1.00 24.61 1630 TYR B N 1
ATOM 772 C CA . TYR B 1 21 ? -18.010 -2.980 1.342 1.00 23.57 1630 TYR B CA 1
ATOM 773 C C . TYR B 1 21 ? -18.949 -3.851 2.174 1.00 26.52 1630 TYR B C 1
ATOM 774 O O . TYR B 1 21 ? -19.732 -4.651 1.642 1.00 27.71 1630 TYR B O 1
ATOM 783 N N . SER B 1 22 ? -18.887 -3.674 3.499 1.00 28.71 1631 SER B N 1
ATOM 784 C CA . SER B 1 22 ? -19.903 -4.266 4.364 1.00 29.05 1631 SER B CA 1
ATOM 785 C C . SER B 1 22 ? -21.270 -3.693 4.005 1.00 30.72 1631 SER B C 1
ATOM 786 O O . SER B 1 22 ? -21.387 -2.605 3.417 1.00 29.36 1631 SER B O 1
ATOM 789 N N . ALA B 1 23 ? -22.320 -4.435 4.376 1.00 31.49 1632 ALA B N 1
ATOM 790 C CA . ALA B 1 23 ? -23.666 -3.963 4.081 1.00 31.97 1632 ALA B CA 1
ATOM 791 C C . ALA B 1 23 ? -23.892 -2.565 4.643 1.00 30.90 1632 ALA B C 1
ATOM 7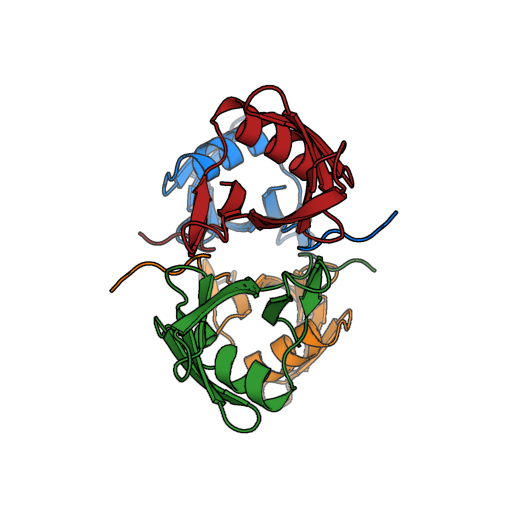92 O O . ALA B 1 23 ? -24.450 -1.690 3.958 1.00 32.16 1632 ALA B O 1
ATOM 794 N N A SER B 1 24 ? -23.455 -2.318 5.882 0.46 30.85 1633 SER B N 1
ATOM 795 N N B SER B 1 24 ? -23.463 -2.347 5.893 0.54 30.69 1633 SER B N 1
ATOM 796 C CA A SER B 1 24 ? -23.719 -1.019 6.489 0.46 30.02 1633 SER B CA 1
ATOM 797 C CA B SER B 1 24 ? -23.642 -1.065 6.562 0.54 29.16 1633 SER B CA 1
ATOM 798 C C A SER B 1 24 ? -22.876 0.087 5.863 0.46 28.03 1633 SER B C 1
ATOM 799 C C B SER B 1 24 ? -22.888 0.045 5.845 0.54 27.53 1633 SER B C 1
ATOM 800 O O A SER B 1 24 ? -23.362 1.212 5.691 0.46 29.19 1633 SER B O 1
ATOM 801 O O B SER B 1 24 ? -23.443 1.120 5.587 0.54 28.97 1633 SER B O 1
ATOM 806 N N . ASN B 1 25 ? -21.621 -0.201 5.502 1.00 27.93 1634 ASN B N 1
ATOM 807 C CA . ASN B 1 25 ? -20.828 0.832 4.832 1.00 23.43 1634 ASN B CA 1
ATOM 808 C C . ASN B 1 25 ? -21.348 1.099 3.430 1.00 25.94 1634 ASN B C 1
ATOM 809 O O . ASN B 1 25 ? -21.418 2.261 2.995 1.00 25.44 1634 ASN B O 1
ATOM 814 N N . ASN B 1 26 ? -21.763 0.043 2.727 1.00 25.59 1635 ASN B N 1
ATOM 815 C CA . ASN B 1 26 ? -22.367 0.247 1.418 1.00 27.35 1635 ASN B CA 1
ATOM 816 C C . ASN B 1 26 ? -23.604 1.130 1.523 1.00 27.92 1635 ASN B C 1
ATOM 817 O O . ASN B 1 26 ? -23.787 2.058 0.720 1.00 29.16 1635 ASN B O 1
ATOM 822 N N . SER B 1 27 ? -24.443 0.896 2.543 1.00 28.45 1636 SER B N 1
ATOM 823 C CA . SER B 1 27 ? -25.648 1.694 2.696 1.00 30.52 1636 SER B CA 1
ATOM 824 C C . SER B 1 27 ? -25.313 3.147 3.043 1.00 30.10 1636 SER B C 1
ATOM 825 O O . SER B 1 27 ? -25.937 4.074 2.517 1.00 30.98 1636 SER B O 1
ATOM 828 N N . THR B 1 28 ? -24.305 3.365 3.901 1.00 30.44 1637 THR B N 1
ATOM 829 C CA . THR B 1 28 ? -23.885 4.722 4.233 1.00 28.08 1637 THR B CA 1
ATOM 830 C C . THR B 1 28 ? -23.397 5.453 2.985 1.00 25.45 1637 THR B C 1
ATOM 831 O O . THR B 1 28 ? -23.789 6.600 2.727 1.00 28.02 1637 THR B O 1
ATOM 835 N N . ILE B 1 29 ? -22.556 4.791 2.189 1.00 24.38 1638 ILE B N 1
ATOM 836 C CA . ILE B 1 29 ? -22.046 5.400 0.962 1.00 23.08 1638 ILE B CA 1
ATOM 837 C C . ILE B 1 29 ? -23.184 5.654 -0.019 1.00 24.04 1638 ILE B C 1
ATOM 838 O O . ILE B 1 29 ? -23.311 6.751 -0.580 1.00 25.05 1638 ILE B O 1
ATOM 843 N N . ASP B 1 30 ? -24.033 4.640 -0.244 1.00 27.96 1639 ASP B N 1
ATOM 844 C CA . ASP B 1 30 ? -25.063 4.775 -1.269 1.00 27.53 1639 ASP B CA 1
ATOM 845 C C . ASP B 1 30 ? -26.108 5.805 -0.872 1.00 27.76 1639 ASP B C 1
ATOM 846 O O . ASP B 1 30 ? -26.656 6.497 -1.743 1.00 30.04 1639 ASP B O 1
ATOM 851 N N . SER B 1 31 ? -26.382 5.946 0.429 1.00 29.74 1640 SER B N 1
ATOM 852 C CA . SER B 1 31 ? -27.335 6.967 0.852 1.00 32.49 1640 SER B CA 1
ATOM 853 C C . SER B 1 31 ? -26.797 8.362 0.579 1.00 27.98 1640 SER B C 1
ATOM 854 O O . SER B 1 31 ? -27.549 9.251 0.150 1.00 31.98 1640 SER B O 1
ATOM 857 N N . ALA B 1 32 ? -25.493 8.575 0.829 1.00 29.24 1641 ALA B N 1
ATOM 858 C CA . ALA B 1 32 ? -24.897 9.872 0.537 1.00 27.79 1641 ALA B CA 1
ATOM 859 C C . ALA B 1 32 ? -24.856 10.113 -0.967 1.00 28.40 1641 ALA B C 1
ATOM 860 O O . ALA B 1 32 ? -25.089 11.240 -1.438 1.00 30.05 1641 ALA B O 1
ATOM 862 N N . TRP B 1 33 ? -24.588 9.058 -1.736 1.00 26.40 1642 TRP B N 1
ATOM 863 C CA . TRP B 1 33 ? -24.620 9.197 -3.190 1.00 27.65 1642 TRP B CA 1
ATOM 864 C C . TRP B 1 33 ? -25.991 9.676 -3.648 1.00 30.72 1642 TRP B C 1
ATOM 865 O O . TRP B 1 33 ? -26.106 10.654 -4.394 1.00 32.15 1642 TRP B O 1
ATOM 876 N N . LYS B 1 34 ? -27.049 9.020 -3.175 1.00 31.63 1643 LYS B N 1
ATOM 877 C CA . LYS B 1 34 ? -28.396 9.359 -3.626 1.00 34.29 1643 LYS B CA 1
ATOM 878 C C . LYS B 1 34 ? -28.847 10.740 -3.162 1.00 37.07 1643 LYS B C 1
ATOM 879 O O . LYS B 1 34 ? -29.697 11.352 -3.814 1.00 41.84 1643 LYS B O 1
ATOM 885 N N . SER B 1 35 ? -28.268 11.262 -2.083 1.00 37.70 1644 SER B N 1
ATOM 886 C CA . SER B 1 35 ? -28.636 12.560 -1.542 1.00 39.62 1644 SER B CA 1
ATOM 887 C C . SER B 1 35 ? -27.895 13.717 -2.193 1.00 39.44 1644 SER B C 1
ATOM 888 O O . SER B 1 35 ? -28.107 14.864 -1.799 1.00 43.25 1644 SER B O 1
ATOM 891 N N . GLY B 1 36 ? -27.031 13.460 -3.162 1.00 36.73 1645 GLY B N 1
ATOM 892 C CA . GLY B 1 36 ? -26.320 14.527 -3.840 1.00 36.26 1645 GLY B CA 1
ATOM 893 C C . GLY B 1 36 ? -25.083 15.043 -3.141 1.00 35.34 1645 GLY B C 1
ATOM 894 O O . GLY B 1 36 ? -24.477 16.004 -3.641 1.00 37.88 1645 GLY B O 1
ATOM 895 N N . GLU B 1 37 ? -24.685 14.444 -2.018 1.00 35.64 1646 GLU B N 1
ATOM 896 C CA . GLU B 1 37 ? -23.503 14.895 -1.293 1.00 33.54 1646 GLU B CA 1
ATOM 897 C C . GLU B 1 37 ? -22.259 14.709 -2.160 1.00 30.74 1646 GLU B C 1
ATOM 898 O O . GLU B 1 37 ? -22.176 13.787 -2.979 1.00 30.26 1646 GLU B O 1
ATOM 904 N N . THR B 1 38 ? -21.254 15.567 -1.960 1.00 29.92 1647 THR B N 1
ATOM 905 C CA . THR B 1 38 ? -20.015 15.409 -2.724 1.00 29.53 1647 THR B CA 1
ATOM 906 C C . THR B 1 38 ? -19.030 14.431 -2.086 1.00 24.37 1647 THR B C 1
ATOM 907 O O . THR B 1 38 ? -18.092 13.976 -2.757 1.00 24.65 1647 THR B O 1
ATOM 911 N N . SER B 1 39 ? -19.210 14.090 -0.813 1.00 26.27 1648 SER B N 1
ATOM 912 C CA . SER B 1 39 ? -18.326 13.135 -0.145 1.00 22.60 1648 SER B CA 1
ATOM 913 C C . SER B 1 39 ? -19.108 12.519 1.005 1.00 24.27 1648 SER B C 1
ATOM 914 O O . SER B 1 39 ? -20.186 13.005 1.387 1.00 26.99 1648 SER B O 1
ATOM 917 N N . VAL B 1 40 ? -18.535 11.463 1.582 1.00 22.14 1649 VAL B N 1
ATOM 918 C CA . VAL B 1 40 ? -19.159 10.800 2.717 1.00 20.61 1649 VAL B CA 1
ATOM 919 C C . VAL B 1 40 ? -18.071 10.172 3.580 1.00 21.43 1649 VAL B C 1
ATOM 920 O O . VAL B 1 40 ? -17.101 9.602 3.069 1.00 22.04 1649 VAL B O 1
ATOM 924 N N . ARG B 1 41 ? -18.263 10.243 4.895 1.00 22.91 1650 ARG B N 1
ATOM 925 C CA . ARG B 1 41 ? -17.405 9.575 5.865 1.00 22.91 1650 ARG B CA 1
ATOM 926 C C . ARG B 1 41 ? -18.042 8.256 6.298 1.00 22.71 1650 ARG B C 1
ATOM 927 O O . ARG B 1 41 ? -19.263 8.163 6.490 1.00 25.16 1650 ARG B O 1
ATOM 935 N N . PHE B 1 42 ? -17.200 7.262 6.525 1.00 20.81 1651 PHE B N 1
ATOM 936 C CA . PHE B 1 42 ? -17.635 6.006 7.117 1.00 21.84 1651 PHE B CA 1
ATOM 937 C C . PHE B 1 42 ? -16.460 5.421 7.898 1.00 20.56 1651 PHE B C 1
ATOM 938 O O . PHE B 1 42 ? -15.316 5.890 7.799 1.00 19.57 1651 PHE B O 1
ATOM 946 N N . THR B 1 43 ? -16.756 4.395 8.696 1.00 22.64 1652 THR B N 1
ATOM 947 C CA . THR B 1 43 ? -15.736 3.732 9.503 1.00 21.98 1652 THR B CA 1
ATOM 948 C C . THR B 1 43 ? -15.820 2.220 9.370 1.00 24.66 1652 THR B C 1
ATOM 949 O O . THR B 1 43 ? -16.886 1.640 9.101 1.00 25.79 1652 THR B O 1
ATOM 953 N N . ALA B 1 44 ? -14.696 1.586 9.647 1.00 23.12 1653 ALA B N 1
ATOM 954 C CA . ALA B 1 44 ? -14.646 0.140 9.821 1.00 24.51 1653 ALA B CA 1
ATOM 955 C C . ALA B 1 44 ? -14.047 0.036 11.219 1.00 24.23 1653 ALA B C 1
ATOM 956 O O . ALA B 1 44 ? -12.828 0.163 11.411 1.00 22.82 1653 ALA B O 1
ATOM 958 N N . GLY B 1 45 ? -14.903 -0.250 12.187 1.00 25.53 1654 GLY B N 1
ATOM 959 C CA . GLY B 1 45 ? -14.468 -0.148 13.570 1.00 25.95 1654 GLY B CA 1
ATOM 960 C C . GLY B 1 45 ? -14.130 1.305 13.838 1.00 23.74 1654 GLY B C 1
ATOM 961 O O . GLY B 1 45 ? -14.880 2.218 13.492 1.00 26.97 1654 GLY B O 1
ATOM 962 N N . ARG B 1 46 ? -12.977 1.556 14.418 1.00 21.46 1655 ARG B N 1
ATOM 963 C CA . ARG B 1 46 ? -12.545 2.939 14.575 1.00 19.39 1655 ARG B CA 1
ATOM 964 C C . ARG B 1 46 ? -11.839 3.483 13.325 1.00 18.63 1655 ARG B C 1
ATOM 965 O O . ARG B 1 46 ? -11.563 4.683 13.278 1.00 18.91 1655 ARG B O 1
ATOM 973 N N . ARG B 1 47 ? -11.507 2.642 12.340 1.00 17.86 1656 ARG B N 1
ATOM 974 C CA A ARG B 1 47 ? -10.742 3.136 11.196 0.63 15.70 1656 ARG B CA 1
ATOM 975 C CA B ARG B 1 47 ? -10.755 3.093 11.159 0.37 16.74 1656 ARG B CA 1
ATOM 976 C C . ARG B 1 47 ? -11.595 4.058 10.322 1.00 14.89 1656 ARG B C 1
ATOM 977 O O . ARG B 1 47 ? -12.683 3.698 9.870 1.00 17.88 1656 ARG B O 1
ATOM 992 N N . ARG B 1 48 ? -11.096 5.256 10.072 1.00 15.85 1657 ARG B N 1
ATOM 993 C CA . ARG B 1 48 ? -11.872 6.273 9.379 1.00 15.86 1657 ARG B CA 1
ATOM 994 C C . ARG B 1 48 ? -11.515 6.367 7.905 1.00 17.22 1657 ARG B C 1
ATOM 995 O O . ARG B 1 48 ? -10.334 6.254 7.520 1.00 15.59 1657 ARG B O 1
ATOM 1003 N N . TYR B 1 49 ? -12.554 6.555 7.078 1.00 16.39 1658 TYR B N 1
ATOM 1004 C CA . TYR B 1 49 ? -12.434 6.723 5.627 1.00 15.69 1658 TYR B CA 1
ATOM 1005 C C . TYR B 1 49 ? -13.332 7.852 5.139 1.00 17.00 1658 TYR B C 1
ATOM 1006 O O . TYR B 1 49 ? -14.399 8.111 5.716 1.00 18.44 1658 TYR B O 1
ATOM 1015 N N . THR B 1 50 ? -12.952 8.467 4.009 1.00 16.10 1659 THR B N 1
ATOM 1016 C CA . THR B 1 50 ? -13.844 9.375 3.277 1.00 16.64 1659 THR B CA 1
ATOM 1017 C C . THR B 1 50 ? -13.887 8.903 1.831 1.00 19.18 1659 THR B C 1
ATOM 1018 O O . THR B 1 50 ? -12.831 8.668 1.241 1.00 23.03 1659 THR B O 1
ATOM 1022 N N . VAL B 1 51 ? -15.079 8.765 1.258 1.00 18.00 1660 VAL B N 1
ATOM 1023 C CA . VAL B 1 51 ? -15.239 8.589 -0.186 1.00 17.77 1660 VAL B CA 1
ATOM 1024 C C . VAL B 1 51 ? -15.532 9.949 -0.797 1.00 18.46 1660 VAL B C 1
ATOM 1025 O O . VAL B 1 51 ? -16.445 10.671 -0.353 1.00 19.51 1660 VAL B O 1
ATOM 1029 N N . GLN B 1 52 ? -14.696 10.313 -1.774 1.00 18.02 1661 GLN B N 1
ATOM 1030 C CA . GLN B 1 52 ? -14.813 11.570 -2.498 1.00 20.53 1661 GLN B CA 1
ATOM 1031 C C . GLN B 1 52 ? -15.507 11.256 -3.821 1.00 20.28 1661 GLN B C 1
ATOM 1032 O O . GLN B 1 52 ? -14.898 10.655 -4.720 1.00 18.69 1661 GLN B O 1
ATOM 1038 N N . PHE B 1 53 ? -16.769 11.654 -3.939 1.00 18.81 1662 PHE B N 1
ATOM 1039 C CA . PHE B 1 53 ? -17.529 11.344 -5.139 1.00 19.98 1662 PHE B CA 1
ATOM 1040 C C . PHE B 1 53 ? -17.106 12.177 -6.337 1.00 21.67 1662 PHE B C 1
ATOM 1041 O O . PHE B 1 53 ? -17.420 11.792 -7.472 1.00 21.29 1662 PHE B O 1
ATOM 1049 N N . THR B 1 54 ? -16.465 13.335 -6.126 1.00 21.96 1663 THR B N 1
ATOM 1050 C CA . THR B 1 54 ? -16.050 14.144 -7.267 1.00 21.45 1663 THR B CA 1
ATOM 1051 C C . THR B 1 54 ? -14.826 13.555 -7.943 1.00 22.75 1663 THR B C 1
ATOM 1052 O O . THR B 1 54 ? -14.585 13.848 -9.123 1.00 22.16 1663 THR B O 1
ATOM 1056 N N . THR B 1 55 ? -14.074 12.699 -7.246 1.00 20.76 1664 THR B N 1
ATOM 1057 C CA . THR B 1 55 ? -12.929 12.024 -7.834 1.00 21.66 1664 THR B CA 1
ATOM 1058 C C . THR B 1 55 ? -13.065 10.513 -7.855 1.00 21.73 1664 THR B C 1
ATOM 1059 O O . THR B 1 55 ? -12.252 9.847 -8.522 1.00 24.89 1664 THR B O 1
ATOM 1063 N N . MET B 1 56 ? -14.109 9.964 -7.241 1.00 21.31 1665 MET B N 1
ATOM 1064 C CA . MET B 1 56 ? -14.306 8.514 -7.181 1.00 17.53 1665 MET B CA 1
ATOM 1065 C C . MET B 1 56 ? -13.095 7.833 -6.539 1.00 15.98 1665 MET B C 1
ATOM 1066 O O . MET B 1 56 ? -12.528 6.880 -7.075 1.00 15.99 1665 MET B O 1
ATOM 1071 N N . VAL B 1 57 ? -12.699 8.349 -5.378 1.00 16.71 1666 VAL B N 1
ATOM 1072 C CA . VAL B 1 57 ? -11.560 7.813 -4.628 1.00 16.24 1666 VAL B CA 1
ATOM 1073 C C . VAL B 1 57 ? -11.945 7.720 -3.159 1.00 15.50 1666 VAL B C 1
ATOM 1074 O O . VAL B 1 57 ? -12.660 8.589 -2.635 1.00 17.74 1666 VAL B O 1
ATOM 1078 N N . GLN B 1 58 ? -11.478 6.658 -2.513 1.00 15.38 1667 GLN B N 1
ATOM 1079 C CA . GLN B 1 58 ? -11.603 6.473 -1.095 1.00 15.28 1667 GLN B CA 1
ATOM 1080 C C . GLN B 1 58 ? -10.270 6.851 -0.447 1.00 13.09 1667 GLN B C 1
ATOM 1081 O O . GLN B 1 58 ? -9.209 6.306 -0.826 1.00 15.60 1667 GLN B O 1
ATOM 1087 N N . VAL B 1 59 ? -10.317 7.729 0.564 1.00 14.23 1668 VAL B N 1
ATOM 1088 C CA . VAL B 1 59 ? -9.114 8.157 1.275 1.00 13.95 1668 VAL B CA 1
ATOM 1089 C C . VAL B 1 59 ? -9.150 7.467 2.634 1.00 13.74 1668 VAL B C 1
ATOM 1090 O O . VAL B 1 59 ? -10.118 7.648 3.405 1.00 14.80 1668 VAL B O 1
ATOM 1094 N N . ASN B 1 60 ? -8.110 6.674 2.921 1.00 13.34 1669 ASN B N 1
ATOM 1095 C CA . ASN B 1 60 ? -7.932 6.096 4.243 1.00 11.80 1669 ASN B CA 1
ATOM 1096 C C . ASN B 1 60 ? -7.433 7.243 5.136 1.00 12.30 1669 ASN B C 1
ATOM 1097 O O . ASN B 1 60 ? -6.369 7.817 4.889 1.00 13.46 1669 ASN B O 1
ATOM 1102 N N . GLU B 1 61 ? -8.212 7.596 6.162 1.00 12.46 1670 GLU B N 1
ATOM 1103 C CA . GLU B 1 61 ? -7.887 8.783 6.937 1.00 13.21 1670 GLU B CA 1
ATOM 1104 C C . GLU B 1 61 ? -6.898 8.483 8.056 1.00 12.79 1670 GLU B C 1
ATOM 1105 O O . GLU B 1 61 ? -6.619 9.370 8.881 1.00 16.36 1670 GLU B O 1
ATOM 1111 N N . GLU B 1 62 ? -6.318 7.271 8.060 1.00 12.64 1671 GLU B N 1
ATOM 1112 C CA . GLU B 1 62 ? -5.236 6.926 8.979 1.00 12.62 1671 GLU B CA 1
ATOM 1113 C C . GLU B 1 62 ? -3.907 6.761 8.262 1.00 13.07 1671 GLU B C 1
ATOM 1114 O O . GLU B 1 62 ? -2.869 7.111 8.817 1.00 13.94 1671 GLU B O 1
ATOM 1120 N N . THR B 1 63 ? -3.914 6.177 7.065 1.00 12.87 1672 THR B N 1
ATOM 1121 C CA . THR B 1 63 ? -2.677 6.001 6.313 1.00 13.33 1672 THR B CA 1
ATOM 1122 C C . THR B 1 63 ? -2.527 7.020 5.202 1.00 13.00 1672 THR B C 1
ATOM 1123 O O . THR B 1 63 ? -1.413 7.204 4.692 1.00 14.75 1672 THR B O 1
ATOM 1127 N N . GLY B 1 64 ? -3.621 7.652 4.791 1.00 12.95 1673 GLY B N 1
ATOM 1128 C CA . GLY B 1 64 ? -3.631 8.552 3.659 1.00 14.12 1673 GLY B CA 1
ATOM 1129 C C . GLY B 1 64 ? -3.726 7.862 2.308 1.00 11.65 1673 GLY B C 1
ATOM 1130 O O . GLY B 1 64 ? -3.736 8.540 1.284 1.00 13.96 1673 GLY B O 1
ATOM 1131 N N . ASN B 1 65 ? -3.713 6.537 2.276 1.00 11.47 1674 ASN B N 1
ATOM 1132 C CA . ASN B 1 65 ? -3.724 5.873 0.993 1.00 11.44 1674 ASN B CA 1
ATOM 1133 C C . ASN B 1 65 ? -5.028 6.140 0.249 1.00 12.66 1674 ASN B C 1
ATOM 1134 O O . ASN B 1 65 ? -6.120 6.116 0.834 1.00 13.38 1674 ASN B O 1
ATOM 1139 N N . ARG B 1 66 ? -4.911 6.352 -1.067 1.00 12.73 1675 ARG B N 1
ATOM 1140 C CA . ARG B 1 66 ? -6.065 6.607 -1.927 1.00 12.94 1675 ARG B CA 1
ATOM 1141 C C . ARG B 1 66 ? -6.315 5.359 -2.769 1.00 12.50 1675 ARG B C 1
ATOM 1142 O O . ARG B 1 66 ? -5.415 4.902 -3.497 1.00 14.33 1675 ARG B O 1
ATOM 1150 N N . ARG B 1 67 ? -7.542 4.808 -2.671 1.00 12.17 1676 ARG B N 1
ATOM 1151 C CA . ARG B 1 67 ? -7.967 3.670 -3.492 1.00 13.32 1676 ARG B CA 1
ATOM 1152 C C . ARG B 1 67 ? -9.153 4.118 -4.347 1.00 13.28 1676 ARG B C 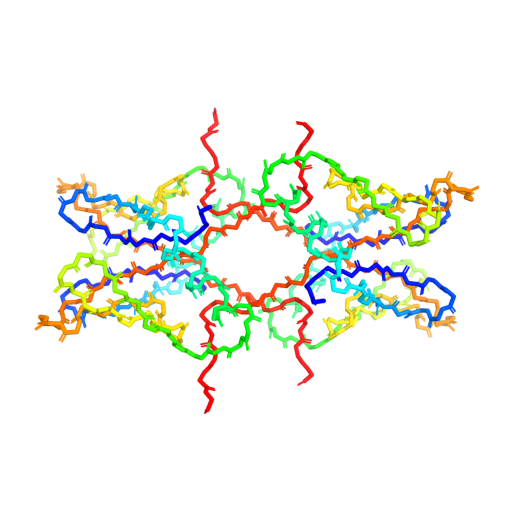1
ATOM 1153 O O . ARG B 1 67 ? -10.039 4.833 -3.869 1.00 15.65 1676 ARG B O 1
ATOM 1161 N N . PRO B 1 68 ? -9.199 3.724 -5.612 1.00 12.57 1677 PRO B N 1
ATOM 1162 C CA . PRO B 1 68 ? -10.353 4.110 -6.422 1.00 13.57 1677 PRO B CA 1
ATOM 1163 C C . PRO B 1 68 ? -11.596 3.352 -6.002 1.00 13.68 1677 PRO B C 1
ATOM 1164 O O . PRO B 1 68 ? -11.518 2.214 -5.487 1.00 14.18 1677 PRO B O 1
ATOM 1168 N N . VAL B 1 69 ? -12.760 3.978 -6.274 1.00 14.22 1678 VAL B N 1
ATOM 1169 C CA . VAL B 1 69 ? -14.042 3.350 -6.026 1.00 15.40 1678 VAL B CA 1
ATOM 1170 C C . VAL B 1 69 ? -14.805 3.292 -7.330 1.00 14.12 1678 VAL B C 1
ATOM 1171 O O . VAL B 1 69 ? -14.531 4.040 -8.272 1.00 17.31 1678 VAL B O 1
ATOM 1175 N N . MET B 1 70 ? -15.781 2.384 -7.378 1.00 16.50 1679 MET B N 1
ATOM 1176 C CA . MET B 1 70 ? -16.673 2.310 -8.519 1.00 17.60 1679 MET B CA 1
ATOM 1177 C C . MET B 1 70 ? -18.091 2.009 -8.047 1.00 19.26 1679 MET B C 1
ATOM 1178 O O . MET B 1 70 ? -18.316 1.406 -6.979 1.00 19.75 1679 MET B O 1
ATOM 1183 N N . LEU B 1 71 ? -19.059 2.431 -8.866 1.00 19.76 1680 LEU B N 1
ATOM 1184 C CA . LEU B 1 71 ? -20.468 2.166 -8.648 1.00 21.92 1680 LEU B CA 1
ATOM 1185 C C . LEU B 1 71 ? -20.853 1.167 -9.723 1.00 21.31 1680 LEU B C 1
ATOM 1186 O O . LEU B 1 71 ? -20.739 1.456 -10.924 1.00 23.61 1680 LEU B O 1
ATOM 1191 N N . THR B 1 72 ? -21.253 -0.027 -9.305 1.00 22.11 1681 THR B N 1
ATOM 1192 C CA . THR B 1 72 ? -21.701 -0.997 -10.277 1.00 22.23 1681 THR B CA 1
ATOM 1193 C C . THR B 1 72 ? -23.056 -0.561 -10.859 1.00 22.88 1681 THR B C 1
ATOM 1194 O O . THR B 1 72 ? -23.864 0.128 -10.206 1.00 27.38 1681 THR B O 1
ATOM 1198 N N . LEU B 1 73 ? -23.278 -0.895 -12.115 1.00 20.51 1682 LEU B N 1
ATOM 1199 C CA . LEU B 1 73 ? -24.512 -0.511 -12.777 1.00 22.32 1682 LEU B CA 1
ATOM 1200 C C . LEU B 1 73 ? -25.181 -1.734 -13.351 1.00 23.43 1682 LEU B C 1
ATOM 1201 O O . LEU B 1 73 ? -24.524 -2.519 -14.063 1.00 25.31 1682 LEU B O 1
ATOM 1206 N N . LEU B 1 74 ? -26.511 -1.820 -13.165 1.00 25.11 1683 LEU B N 1
ATOM 1207 C CA . LEU B 1 74 ? -27.272 -2.950 -13.650 1.00 24.75 1683 LEU B CA 1
ATOM 1208 C C . LEU B 1 74 ? -27.842 -2.593 -15.019 1.00 24.00 1683 LEU B C 1
ATOM 1209 O O . LEU B 1 74 ? -28.162 -1.433 -15.300 1.00 24.81 1683 LEU B O 1
ATOM 1214 N N . ARG B 1 75 ? -27.945 -3.601 -15.881 1.00 21.77 1684 ARG B N 1
ATOM 1215 C CA . ARG B 1 75 ? -28.435 -3.374 -17.243 1.00 21.79 1684 ARG B CA 1
ATOM 1216 C C . ARG B 1 75 ? -29.851 -2.799 -17.262 1.00 18.74 1684 ARG B C 1
ATOM 1217 O O . ARG B 1 75 ? -30.737 -3.223 -16.498 1.00 21.61 1684 ARG B O 1
ATOM 1225 N N . VAL B 1 76 ? -30.110 -1.876 -18.203 1.00 19.20 1685 VAL B N 1
ATOM 1226 C CA . VAL B 1 76 ? -31.469 -1.390 -18.428 1.00 20.27 1685 VAL B CA 1
ATOM 1227 C C . VAL B 1 76 ? -31.792 -1.539 -19.909 1.00 22.18 1685 VAL B C 1
ATOM 1228 O O . VAL B 1 76 ? -31.050 -0.995 -20.747 1.00 24.71 1685 VAL B O 1
ATOM 1232 N N . PRO B 1 77 ? -32.891 -2.216 -20.276 1.00 20.27 1686 PRO B N 1
ATOM 1233 C CA . PRO B 1 77 ? -33.793 -2.931 -19.382 1.00 21.02 1686 PRO B CA 1
ATOM 1234 C C . PRO B 1 77 ? -33.101 -4.166 -18.835 1.00 21.89 1686 PRO B C 1
ATOM 1235 O O . PRO B 1 77 ? -32.006 -4.584 -19.277 1.00 21.32 1686 PRO B O 1
ATOM 1239 N N . ARG B 1 78 ? -33.777 -4.790 -17.882 1.00 21.42 1687 ARG B N 1
ATOM 1240 C CA . ARG B 1 78 ? -33.323 -6.058 -17.324 1.00 21.10 1687 ARG B CA 1
ATOM 1241 C C . ARG B 1 78 ? -33.545 -7.199 -18.325 1.00 25.61 1687 ARG B C 1
ATOM 1242 O O . ARG B 1 78 ? -34.512 -7.200 -19.093 1.00 25.33 1687 ARG B O 1
ATOM 1250 N N . LEU B 1 79 ? -32.655 -8.196 -18.281 1.00 26.64 1688 LEU B N 1
ATOM 1251 C CA . LEU B 1 79 ? -32.823 -9.392 -19.109 1.00 31.11 1688 LEU B CA 1
ATOM 1252 C C . LEU B 1 79 ? -33.869 -10.328 -18.506 1.00 36.01 1688 LEU B C 1
ATOM 1253 O O . LEU B 1 79 ? -34.014 -10.415 -17.286 1.00 37.05 1688 LEU B O 1
ATOM 1258 N N . ASN B 1 80 ? -34.574 -11.056 -19.379 1.00 42.41 1689 ASN B N 1
ATOM 1259 C CA . ASN B 1 80 ? -35.529 -12.064 -18.935 1.00 46.10 1689 ASN B CA 1
ATOM 1260 C C . ASN B 1 80 ? -34.797 -13.227 -18.276 1.00 51.71 1689 ASN B C 1
ATOM 1261 O O . ASN B 1 80 ? -33.667 -13.567 -18.643 1.00 51.51 1689 ASN B O 1
ATOM 1266 N N . LYS B 1 81 ? -35.455 -13.843 -17.299 1.00 56.53 1690 LYS B N 1
ATOM 1267 C CA . LYS B 1 81 ? -34.913 -15.042 -16.661 1.00 60.55 1690 LYS B CA 1
ATOM 1268 C C . LYS B 1 81 ? -35.498 -16.322 -17.276 1.00 61.42 1690 LYS B C 1
ATOM 1269 O O . LYS B 1 81 ? -35.497 -16.504 -18.500 1.00 62.13 1690 LYS B O 1
ATOM 1275 N N . ASN C 1 6 ? -35.708 9.676 -4.567 1.00 49.67 1615 ASN C N 1
ATOM 1276 C CA . ASN C 1 6 ? -36.715 9.343 -5.568 1.00 44.28 1615 ASN C CA 1
ATOM 1277 C C . ASN C 1 6 ? -36.189 9.359 -6.998 1.00 40.85 1615 ASN C C 1
ATOM 1278 O O . ASN C 1 6 ? -36.251 10.362 -7.716 1.00 44.66 1615 ASN C O 1
ATOM 1283 N N . ASN C 1 7 ? -35.728 8.187 -7.420 1.00 33.22 1616 ASN C N 1
ATOM 1284 C CA . ASN C 1 7 ? -35.002 8.034 -8.663 1.00 28.10 1616 ASN C CA 1
ATOM 1285 C C . ASN C 1 7 ? -35.799 7.347 -9.775 1.00 24.58 1616 ASN C C 1
ATOM 1286 O O . ASN C 1 7 ? -35.380 7.436 -10.931 1.00 25.86 1616 ASN C O 1
ATOM 1291 N N . TRP C 1 8 ? -36.933 6.703 -9.484 1.00 24.93 1617 TRP C N 1
ATOM 1292 C CA . TRP C 1 8 ? -37.758 6.108 -10.534 1.00 22.83 1617 TRP C CA 1
ATOM 1293 C C . TRP C 1 8 ? -38.793 7.105 -11.002 1.00 22.29 1617 TRP C C 1
ATOM 1294 O O . TRP C 1 8 ? -39.227 7.982 -10.233 1.00 25.12 1617 TRP C O 1
ATOM 1305 N N . ARG C 1 9 ? -39.169 7.012 -12.291 1.00 21.15 1618 ARG C N 1
ATOM 1306 C CA . ARG C 1 9 ? -40.220 7.883 -12.814 1.00 20.70 1618 ARG C CA 1
ATOM 1307 C C . ARG C 1 9 ? -41.144 7.119 -13.751 1.00 20.12 1618 ARG C C 1
ATOM 1308 O O . ARG C 1 9 ? -40.729 6.143 -14.386 1.00 20.50 1618 ARG C O 1
ATOM 1316 N N . TRP C 1 10 ? -42.388 7.581 -13.865 1.00 17.87 1619 TRP C N 1
ATOM 1317 C CA . TRP C 1 10 ? -43.341 7.024 -14.809 1.00 17.55 1619 TRP C CA 1
ATOM 1318 C C . TRP C 1 10 ? -43.831 8.161 -15.694 1.00 17.56 1619 TRP C C 1
ATOM 1319 O O . TRP C 1 10 ? -43.911 9.308 -15.243 1.00 19.39 1619 TRP C O 1
ATOM 1330 N N . PHE C 1 11 ? -44.133 7.867 -16.963 1.00 17.76 1620 PHE C N 1
ATOM 1331 C CA . PHE C 1 11 ? -44.512 8.944 -17.864 1.00 18.35 1620 PHE C CA 1
ATOM 1332 C C . PHE C 1 11 ? -46.029 9.106 -17.900 1.00 18.63 1620 PHE C C 1
ATOM 1333 O O . PHE C 1 11 ? -46.758 8.124 -18.071 1.00 21.08 1620 PHE C O 1
ATOM 1341 N N . ASP C 1 12 ? -46.494 10.343 -17.753 1.00 20.80 1621 ASP C N 1
ATOM 1342 C CA . ASP C 1 12 ? -47.903 10.661 -17.826 1.00 23.78 1621 ASP C CA 1
ATOM 1343 C C . ASP C 1 12 ? -48.207 11.248 -19.203 1.00 25.53 1621 ASP C C 1
ATOM 1344 O O . ASP C 1 12 ? -47.877 12.409 -19.471 1.00 25.55 1621 ASP C O 1
ATOM 1349 N N . ASP C 1 13 ? -48.877 10.465 -20.069 1.00 25.42 1622 ASP C N 1
ATOM 1350 C CA . ASP C 1 13 ? -49.153 10.969 -21.427 1.00 28.58 1622 ASP C CA 1
ATOM 1351 C C . ASP C 1 13 ? -50.164 12.100 -21.431 1.00 30.01 1622 ASP C C 1
ATOM 1352 O O . ASP C 1 13 ? -50.184 12.888 -22.382 1.00 34.46 1622 ASP C O 1
ATOM 1357 N N . ARG C 1 14 ? -50.925 12.253 -20.347 1.00 31.12 1623 ARG C N 1
ATOM 1358 C CA . ARG C 1 14 ? -51.904 13.323 -20.271 1.00 33.68 1623 ARG C CA 1
ATOM 1359 C C . ARG C 1 14 ? -51.228 14.672 -20.097 1.00 34.35 1623 ARG C C 1
ATOM 1360 O O . ARG C 1 14 ? -51.606 15.648 -20.754 1.00 38.58 1623 ARG C O 1
ATOM 1368 N N . SER C 1 15 ? -50.242 14.759 -19.210 1.00 32.97 1624 SER C N 1
ATOM 1369 C CA . SER C 1 15 ? -49.514 16.009 -19.011 1.00 31.66 1624 SER C CA 1
ATOM 1370 C C . SER C 1 15 ? -48.267 16.097 -19.878 1.00 29.81 1624 SER C C 1
ATOM 1371 O O . SER C 1 15 ? -47.692 17.188 -20.007 1.00 33.51 1624 SER C O 1
ATOM 1374 N N . GLY C 1 16 ? -47.823 14.980 -20.448 1.00 27.48 1625 GLY C N 1
ATOM 1375 C CA . GLY C 1 16 ? -46.606 14.983 -21.241 1.00 26.10 1625 GLY C CA 1
ATOM 1376 C C . GLY C 1 16 ? -45.341 15.108 -20.426 1.00 27.43 1625 GLY C C 1
ATOM 1377 O O . GLY C 1 16 ? -44.341 15.620 -20.933 1.00 27.79 1625 GLY C O 1
ATOM 1378 N N . ARG C 1 17 ? -45.345 14.622 -19.187 1.00 26.72 1626 ARG C N 1
ATOM 1379 C CA . ARG C 1 17 ? -44.212 14.773 -18.292 1.00 25.31 1626 ARG C CA 1
ATOM 1380 C C . ARG C 1 17 ? -43.939 13.461 -17.570 1.00 22.70 1626 ARG C C 1
ATOM 1381 O O . ARG C 1 17 ? -44.852 12.681 -17.265 1.00 22.64 1626 ARG C O 1
ATOM 1389 N N . TRP C 1 18 ? -42.664 13.244 -17.267 1.00 22.49 1627 TRP C N 1
ATOM 1390 C CA . TRP C 1 18 ? -42.282 12.198 -16.333 1.00 22.47 1627 TRP C CA 1
ATOM 1391 C C . TRP C 1 18 ? -42.645 12.641 -14.916 1.00 25.52 1627 TRP C C 1
ATOM 1392 O O . TRP C 1 18 ? -42.471 13.810 -14.544 1.00 29.73 1627 TRP C O 1
ATOM 1403 N N . CYS C 1 19 ? -43.093 11.682 -14.110 1.00 24.58 1628 CYS C N 1
ATOM 1404 C CA . CYS C 1 19 ? -43.615 11.912 -12.770 1.00 27.50 1628 CYS C CA 1
ATOM 1405 C C . CYS C 1 19 ? -42.932 11.002 -11.757 1.00 27.55 1628 CYS C C 1
ATOM 1406 O O . CYS C 1 19 ? -42.530 9.882 -12.076 1.00 24.63 1628 CYS C O 1
ATOM 1409 N N . SER C 1 20 ? -42.812 11.494 -10.525 1.00 31.34 1629 SER C N 1
ATOM 1410 C CA . SER C 1 20 ? -42.228 10.748 -9.415 1.00 29.91 1629 SER C CA 1
ATOM 1411 C C . SER C 1 20 ? -43.238 9.846 -8.741 1.00 29.84 1629 SER C C 1
ATOM 1412 O O . SER C 1 20 ? -44.450 10.055 -8.816 1.00 32.28 1629 SER C O 1
ATOM 1415 N N . TYR C 1 21 ? -42.722 8.795 -8.122 1.00 29.44 1630 TYR C N 1
ATOM 1416 C CA . TYR C 1 21 ? -43.485 7.963 -7.206 1.00 27.50 1630 TYR C CA 1
ATOM 1417 C C . TYR C 1 21 ? -43.418 8.544 -5.784 1.00 29.58 1630 TYR C C 1
ATOM 1418 O O . TYR C 1 21 ? -42.583 9.398 -5.468 1.00 31.88 1630 TYR C O 1
ATOM 1427 N N . SER C 1 22 ? -44.316 8.067 -4.917 1.00 31.12 1631 SER C N 1
ATOM 1428 C CA . SER C 1 22 ? -44.189 8.377 -3.506 1.00 31.56 1631 SER C CA 1
ATOM 1429 C C . SER C 1 22 ? -42.878 7.791 -2.999 1.00 31.70 1631 SER C C 1
ATOM 1430 O O . SER C 1 22 ? -42.308 6.875 -3.608 1.00 30.80 1631 SER C O 1
ATOM 1433 N N . ALA C 1 23 ? -42.386 8.331 -1.884 1.00 29.57 1632 ALA C N 1
ATOM 1434 C CA . ALA C 1 23 ? -41.152 7.803 -1.327 1.00 32.87 1632 ALA C CA 1
ATOM 14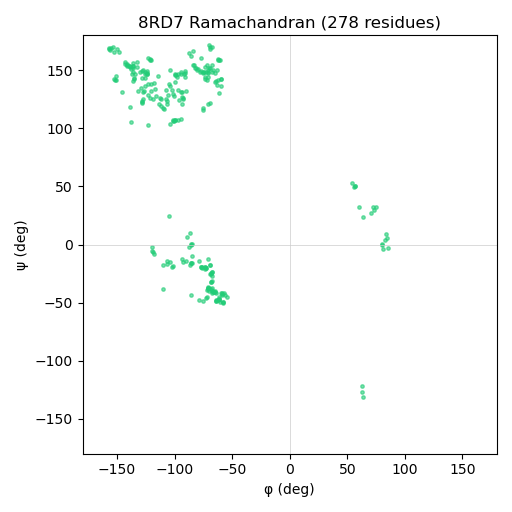35 C C . ALA C 1 23 ? -41.271 6.309 -1.060 1.00 31.76 1632 ALA C C 1
ATOM 1436 O O . ALA C 1 23 ? -40.362 5.539 -1.390 1.00 33.66 1632 ALA C O 1
ATOM 1438 N N . SER C 1 24 ? -42.400 5.871 -0.487 1.00 31.28 1633 SER C N 1
ATOM 1439 C CA . SER C 1 24 ? -42.546 4.450 -0.161 1.00 32.30 1633 SER C CA 1
ATOM 1440 C C . SER C 1 24 ? -42.632 3.583 -1.410 1.00 29.02 1633 SER C C 1
ATOM 1441 O O . SER C 1 24 ? -42.024 2.508 -1.465 1.00 28.60 1633 SER C O 1
ATOM 1444 N N . ASN C 1 25 ? -43.366 4.026 -2.429 1.00 28.15 1634 ASN C N 1
ATOM 1445 C CA . ASN C 1 25 ? -43.454 3.211 -3.638 1.00 26.16 1634 ASN C CA 1
ATOM 1446 C C . ASN C 1 25 ? -42.133 3.218 -4.394 1.00 26.38 1634 ASN C C 1
ATOM 1447 O O . ASN C 1 25 ? -41.732 2.188 -4.956 1.00 25.42 1634 ASN C O 1
ATOM 1452 N N . ASN C 1 26 ? -41.432 4.362 -4.408 1.00 27.08 1635 ASN C N 1
ATOM 1453 C CA . ASN C 1 26 ? -40.109 4.380 -5.012 1.00 27.23 1635 ASN C CA 1
ATOM 1454 C C . ASN C 1 26 ? -39.193 3.385 -4.308 1.00 27.16 1635 ASN C C 1
ATOM 1455 O O . ASN C 1 26 ? -38.430 2.663 -4.957 1.00 27.87 1635 ASN C O 1
ATOM 1460 N N . SER C 1 27 ? -39.266 3.321 -2.973 1.00 28.71 1636 SER C N 1
ATOM 1461 C CA . SER C 1 27 ? -38.426 2.383 -2.255 1.00 31.44 1636 SER C CA 1
ATOM 1462 C C . SER C 1 27 ? -38.774 0.930 -2.582 1.00 28.42 1636 SER C C 1
ATOM 1463 O O . SER C 1 27 ? -37.872 0.099 -2.741 1.00 29.78 1636 SER C O 1
ATOM 1466 N N . THR C 1 28 ? -40.069 0.603 -2.704 1.00 28.35 1637 THR C N 1
ATOM 1467 C CA . THR C 1 28 ? -40.451 -0.757 -3.071 1.00 26.29 1637 THR C CA 1
ATOM 1468 C C . THR C 1 28 ? -39.909 -1.109 -4.445 1.00 27.24 1637 THR C C 1
ATOM 1469 O O . THR C 1 28 ? -39.369 -2.203 -4.662 1.00 28.19 1637 THR C O 1
ATOM 1473 N N . ILE C 1 29 ? -40.061 -0.193 -5.393 1.00 26.04 1638 ILE C N 1
ATOM 1474 C CA . ILE C 1 29 ? -39.571 -0.440 -6.744 1.00 25.17 1638 ILE C CA 1
ATOM 1475 C C . ILE C 1 29 ? -38.052 -0.567 -6.726 1.00 26.56 1638 ILE C C 1
ATOM 1476 O O . ILE C 1 29 ? -37.486 -1.511 -7.296 1.00 26.36 1638 ILE C O 1
ATOM 1481 N N . ASP C 1 30 ? -37.368 0.378 -6.050 1.00 27.26 1639 ASP C N 1
ATOM 1482 C CA . ASP C 1 30 ? -35.911 0.404 -6.105 1.00 25.78 1639 ASP C CA 1
ATOM 1483 C C . ASP C 1 30 ? -35.318 -0.800 -5.381 1.00 27.38 1639 ASP C C 1
ATOM 1484 O O . ASP C 1 30 ? -34.274 -1.314 -5.793 1.00 29.81 1639 ASP C O 1
ATOM 1489 N N A SER C 1 31 ? -35.976 -1.281 -4.316 0.55 28.64 1640 SER C N 1
ATOM 1490 N N B SER C 1 31 ? -35.966 -1.271 -4.311 0.45 28.51 1640 SER C N 1
ATOM 1491 C CA A SER C 1 31 ? -35.479 -2.461 -3.611 0.55 30.67 1640 SER C CA 1
ATOM 1492 C CA B SER C 1 31 ? -35.466 -2.460 -3.629 0.45 30.18 1640 SER C CA 1
ATOM 1493 C C A SER C 1 31 ? -35.581 -3.712 -4.478 0.55 29.48 1640 SER C C 1
ATOM 1494 C C B SER C 1 31 ? -35.558 -3.690 -4.524 0.45 29.30 1640 SER C C 1
ATOM 1495 O O A SER C 1 31 ? -34.667 -4.545 -4.484 0.55 31.49 1640 SER C O 1
ATOM 1496 O O B SER C 1 31 ? -34.611 -4.481 -4.600 0.45 30.88 1640 SER C O 1
ATOM 1501 N N . ALA C 1 32 ? -36.688 -3.868 -5.215 1.00 29.02 1641 ALA C N 1
ATOM 1502 C CA . ALA C 1 32 ? -36.797 -4.992 -6.141 1.00 27.44 1641 ALA C CA 1
ATOM 1503 C C . ALA C 1 32 ? -35.786 -4.867 -7.276 1.00 27.29 1641 ALA C C 1
ATOM 1504 O O . ALA C 1 32 ? -35.207 -5.876 -7.707 1.00 30.04 1641 ALA C O 1
ATOM 1506 N N . TRP C 1 33 ? -35.529 -3.630 -7.750 1.00 26.86 1642 TRP C N 1
ATOM 1507 C CA . TRP C 1 33 ? -34.542 -3.428 -8.802 1.00 26.85 1642 TRP C CA 1
ATOM 1508 C C . TRP C 1 33 ? -33.168 -3.903 -8.342 1.00 28.29 1642 TRP C C 1
ATOM 1509 O O . TRP C 1 33 ? -32.488 -4.672 -9.033 1.00 30.51 1642 TRP C O 1
ATOM 1520 N N . LYS C 1 34 ? -32.755 -3.466 -7.153 1.00 30.65 1643 LYS C N 1
ATOM 1521 C CA . LYS C 1 34 ? -31.413 -3.780 -6.663 1.00 34.76 1643 LYS C CA 1
ATOM 1522 C C . LYS C 1 34 ? -31.276 -5.276 -6.356 1.00 36.27 1643 LYS C C 1
ATOM 1523 O O . LYS C 1 34 ? -30.166 -5.822 -6.379 1.00 40.77 1643 LYS C O 1
ATOM 1529 N N . SER C 1 35 ? -32.396 -5.955 -6.065 1.00 36.53 1644 SER C N 1
ATOM 1530 C CA . SER C 1 35 ? -32.405 -7.371 -5.684 1.00 34.27 1644 SER C CA 1
ATOM 1531 C C . SER C 1 35 ? -32.431 -8.305 -6.874 1.00 35.79 1644 SER C C 1
ATOM 1532 O O . SER C 1 35 ? -32.437 -9.528 -6.678 1.00 41.43 1644 SER C O 1
ATOM 1535 N N . GLY C 1 36 ? -32.452 -7.779 -8.090 1.00 34.20 1645 GLY C N 1
ATOM 1536 C CA . GLY C 1 36 ? -32.427 -8.631 -9.258 1.00 36.29 1645 GLY C CA 1
ATOM 1537 C C . GLY C 1 36 ? -33.759 -9.167 -9.720 1.00 33.97 1645 GLY C C 1
ATOM 1538 O O . GLY C 1 36 ? -33.785 -9.952 -10.675 1.00 38.12 1645 GLY C O 1
ATOM 1539 N N . GLU C 1 37 ? -34.868 -8.749 -9.115 1.00 32.64 1646 GLU C N 1
ATOM 1540 C CA . GLU C 1 37 ? -36.173 -9.258 -9.523 1.00 30.15 1646 GLU C CA 1
ATOM 1541 C C . GLU C 1 37 ? -36.504 -8.779 -10.943 1.00 27.94 1646 GLU C C 1
ATOM 1542 O O . GLU C 1 37 ? -36.073 -7.712 -11.364 1.00 28.53 1646 GLU C O 1
ATOM 1548 N N . THR C 1 38 ? -37.283 -9.563 -11.692 1.00 25.17 1647 THR C N 1
ATOM 1549 C CA . THR C 1 38 ? -37.692 -9.080 -13.011 1.00 24.92 1647 THR C CA 1
ATOM 1550 C C . THR C 1 38 ? -38.917 -8.186 -13.005 1.00 23.62 1647 THR C C 1
ATOM 1551 O O . THR C 1 38 ? -39.168 -7.507 -14.006 1.00 21.95 1647 THR C O 1
ATOM 1555 N N . SER C 1 39 ? -39.682 -8.172 -11.927 1.00 22.91 1648 SER C N 1
ATOM 1556 C CA . SER C 1 39 ? -40.826 -7.284 -11.820 1.00 20.07 1648 SER C CA 1
ATOM 1557 C C . SER C 1 39 ? -41.122 -7.076 -10.341 1.00 21.23 1648 SER C C 1
ATOM 1558 O O . SER C 1 39 ? -40.623 -7.809 -9.476 1.00 25.42 1648 SER C O 1
ATOM 1561 N N . VAL C 1 40 ? -41.992 -6.109 -10.066 1.00 21.28 1649 VAL C N 1
ATOM 1562 C CA . VAL C 1 40 ? -42.383 -5.790 -8.697 1.00 18.18 1649 VAL C CA 1
ATOM 1563 C C . VAL C 1 40 ? -43.787 -5.197 -8.725 1.00 18.02 1649 VAL C C 1
ATOM 1564 O O . VAL C 1 40 ? -44.149 -4.447 -9.643 1.00 18.40 1649 VAL C O 1
ATOM 1568 N N . ARG C 1 41 ? -44.592 -5.527 -7.725 1.00 18.78 1650 ARG C N 1
ATOM 1569 C CA . ARG C 1 41 ? -45.891 -4.907 -7.560 1.00 19.95 1650 ARG C CA 1
ATOM 1570 C C . ARG C 1 41 ? -45.887 -3.882 -6.442 1.00 20.77 1650 ARG C C 1
ATOM 1571 O O . ARG C 1 41 ? -45.215 -4.047 -5.424 1.00 22.99 1650 ARG C O 1
ATOM 1579 N N . PHE C 1 42 ? -46.731 -2.875 -6.596 1.00 18.82 1651 PHE C N 1
ATOM 1580 C CA . PHE C 1 42 ? -46.949 -1.920 -5.516 1.00 19.05 1651 PHE C CA 1
ATOM 1581 C C . PHE C 1 42 ? -48.381 -1.428 -5.613 1.00 16.97 1651 PHE C C 1
ATOM 1582 O O . PHE C 1 42 ? -49.030 -1.536 -6.670 1.00 16.99 1651 PHE C O 1
ATOM 1590 N N . THR C 1 43 ? -48.825 -0.789 -4.526 1.00 17.05 1652 THR C N 1
ATOM 1591 C CA . THR C 1 43 ? -50.174 -0.271 -4.429 1.00 15.69 1652 THR C CA 1
ATOM 1592 C C . THR C 1 43 ? -50.043 1.232 -4.289 1.00 18.88 1652 THR C C 1
ATOM 1593 O O . THR C 1 43 ? -49.209 1.718 -3.520 1.00 21.72 1652 THR C O 1
ATOM 1597 N N . ALA C 1 44 ? -50.859 1.957 -5.059 1.00 18.87 1653 ALA C N 1
ATOM 1598 C CA . ALA C 1 44 ? -50.956 3.408 -4.920 1.00 22.52 1653 ALA C CA 1
ATOM 1599 C C . ALA C 1 44 ? -52.414 3.794 -5.030 1.00 23.75 1653 ALA C C 1
ATOM 1600 O O . ALA C 1 44 ? -53.066 3.465 -6.037 1.00 21.64 1653 ALA C O 1
ATOM 1602 N N . GLY C 1 45 ? -52.927 4.382 -3.937 1.00 26.25 1654 GLY C N 1
ATOM 1603 C CA . GLY C 1 45 ? -54.345 4.644 -3.776 1.00 28.46 1654 GLY C CA 1
ATOM 1604 C C . GLY C 1 45 ? -55.161 3.343 -3.750 1.00 24.30 1654 GLY C C 1
ATOM 1605 O O . GLY C 1 45 ? -55.020 2.462 -2.863 1.00 26.95 1654 GLY C O 1
ATOM 1606 N N . ARG C 1 46 ? -56.087 3.271 -4.699 1.00 22.26 1655 ARG C N 1
ATOM 1607 C CA . ARG C 1 46 ? -56.987 2.150 -4.877 1.00 19.63 1655 ARG C CA 1
ATOM 1608 C C . ARG C 1 46 ? -56.576 1.295 -6.074 1.00 15.56 1655 ARG C C 1
ATOM 1609 O O . ARG C 1 46 ? -57.420 0.610 -6.640 1.00 16.51 1655 ARG C O 1
ATOM 1617 N N . ARG C 1 47 ? -55.277 1.313 -6.472 1.00 15.54 1656 ARG C N 1
ATOM 1618 C CA . ARG C 1 47 ? -54.849 0.530 -7.625 1.00 15.82 1656 ARG C CA 1
ATOM 1619 C C . ARG C 1 47 ? -53.561 -0.213 -7.322 1.00 13.25 1656 ARG C C 1
ATOM 1620 O O . ARG C 1 47 ? -52.690 0.279 -6.596 1.00 15.47 1656 ARG C O 1
ATOM 1628 N N . ARG C 1 48 ? -53.444 -1.387 -7.910 1.00 13.20 1657 ARG C N 1
ATOM 1629 C CA . ARG C 1 48 ? -52.233 -2.186 -7.862 1.00 13.58 1657 ARG C CA 1
ATOM 1630 C C . ARG C 1 48 ? -51.559 -2.084 -9.213 1.00 13.92 1657 ARG C C 1
ATOM 1631 O O . ARG C 1 48 ? -52.239 -2.169 -10.232 1.00 14.50 1657 ARG C O 1
ATOM 1639 N N . TYR C 1 49 ? -50.233 -1.947 -9.204 1.00 12.91 1658 TYR C N 1
ATOM 1640 C CA . TYR C 1 49 ? -49.455 -1.824 -10.429 1.00 15.60 1658 TYR C CA 1
ATOM 1641 C C . TYR C 1 49 ? -48.338 -2.848 -10.426 1.00 14.80 1658 TYR C C 1
ATOM 1642 O O . TYR C 1 49 ? -47.779 -3.168 -9.357 1.00 16.95 1658 TYR C O 1
ATOM 1651 N N . THR C 1 50 ? -47.931 -3.301 -11.629 1.00 13.91 1659 THR C N 1
ATOM 1652 C CA . THR C 1 50 ? -46.706 -4.089 -11.752 1.00 15.96 1659 THR C CA 1
ATOM 1653 C C . THR C 1 50 ? -45.737 -3.290 -12.589 1.00 15.32 1659 THR C C 1
ATOM 1654 O O . THR C 1 50 ? -46.092 -2.866 -13.698 1.00 18.72 1659 THR C O 1
ATOM 1658 N N . VAL C 1 51 ? -44.513 -3.104 -12.063 1.00 15.99 1660 VAL C N 1
ATOM 1659 C CA . VAL C 1 51 ? -43.429 -2.555 -12.882 1.00 16.54 1660 VAL C CA 1
ATOM 1660 C C . VAL C 1 51 ? -42.685 -3.746 -13.455 1.00 17.16 1660 VAL C C 1
ATOM 1661 O O . VAL C 1 51 ? -42.159 -4.574 -12.692 1.00 18.96 1660 VAL C O 1
ATOM 1665 N N . GLN C 1 52 ? -42.633 -3.821 -14.794 1.00 18.56 1661 GLN C N 1
ATOM 1666 C CA . GLN C 1 52 ? -41.950 -4.893 -15.504 1.00 18.18 1661 GLN C CA 1
ATOM 1667 C C . GLN C 1 52 ? -40.568 -4.356 -15.866 1.00 19.95 1661 GLN C C 1
ATOM 1668 O O . GLN C 1 52 ? -40.416 -3.508 -16.770 1.00 18.84 1661 GLN C O 1
ATOM 1674 N N . PHE C 1 53 ? -39.552 -4.844 -15.174 1.00 19.23 1662 PHE C N 1
ATOM 1675 C CA . PHE C 1 53 ? -38.205 -4.334 -15.426 1.00 20.57 1662 PHE C CA 1
ATOM 1676 C C . PHE C 1 53 ? -37.620 -4.813 -16.748 1.00 20.33 1662 PHE C C 1
ATOM 1677 O O . PHE C 1 53 ? -36.668 -4.195 -17.262 1.00 20.96 1662 PHE C O 1
ATOM 1685 N N . THR C 1 54 ? -38.147 -5.907 -17.304 1.00 22.04 1663 THR C N 1
ATOM 1686 C CA . THR C 1 54 ? -37.612 -6.386 -18.570 1.00 22.80 1663 THR C CA 1
ATOM 1687 C C . THR C 1 54 ? -38.100 -5.552 -19.733 1.00 20.51 1663 THR C C 1
ATOM 1688 O O . THR C 1 54 ? -37.488 -5.615 -20.805 1.00 22.24 1663 THR C O 1
ATOM 1692 N N . THR C 1 55 ? -39.188 -4.804 -19.563 1.00 21.28 1664 THR C N 1
ATOM 1693 C CA . THR C 1 55 ? -39.649 -3.905 -20.605 1.00 21.79 1664 THR C CA 1
ATOM 1694 C C . THR C 1 55 ? -39.649 -2.444 -20.181 1.00 20.60 1664 THR C C 1
ATOM 1695 O O . THR C 1 55 ? -39.810 -1.562 -21.039 1.00 22.69 1664 THR C O 1
ATOM 1699 N N . MET C 1 56 ? -39.399 -2.155 -18.913 1.00 19.16 1665 MET C N 1
ATOM 1700 C CA . MET C 1 56 ? -39.480 -0.773 -18.417 1.00 17.54 1665 MET C CA 1
ATOM 1701 C C . MET C 1 56 ? -40.862 -0.177 -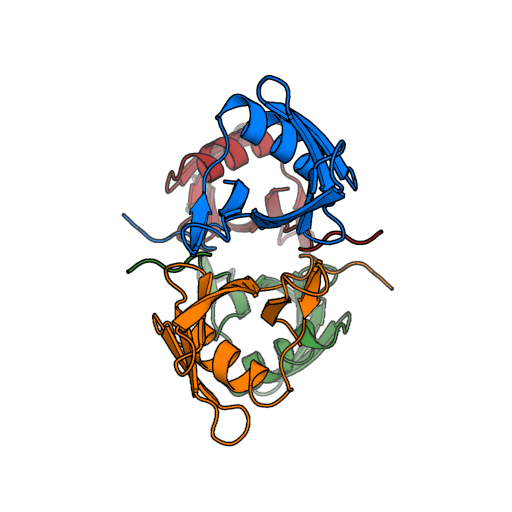18.689 1.00 16.93 1665 MET C C 1
ATOM 1702 O O . MET C 1 56 ? -40.990 0.950 -19.187 1.00 15.85 1665 MET C O 1
ATOM 1707 N N . VAL C 1 57 ? -41.897 -0.932 -18.294 1.00 17.33 1666 VAL C N 1
ATOM 1708 C CA . VAL C 1 57 ? -43.286 -0.506 -18.417 1.00 17.45 1666 VAL C CA 1
ATOM 1709 C C . VAL C 1 57 ? -44.008 -0.850 -17.129 1.00 16.02 1666 VAL C C 1
ATOM 1710 O O . VAL C 1 57 ? -43.771 -1.918 -16.556 1.00 18.56 1666 VAL C O 1
ATOM 1714 N N . GLN C 1 58 ? -44.883 0.042 -16.693 1.00 15.76 1667 GLN C N 1
ATOM 1715 C CA . GLN C 1 58 ? -45.757 -0.161 -15.546 1.00 17.38 1667 GLN C CA 1
ATOM 1716 C C . GLN C 1 58 ? -47.155 -0.509 -16.051 1.00 14.98 1667 GLN C C 1
ATOM 1717 O O . GLN C 1 58 ? -47.689 0.190 -16.933 1.00 17.03 1667 GLN C O 1
ATOM 1723 N N . VAL C 1 59 ? -47.769 -1.559 -15.475 1.00 15.13 1668 VAL C N 1
ATOM 1724 C CA . VAL C 1 59 ? -49.106 -1.997 -15.850 1.00 14.30 1668 VAL C CA 1
ATOM 1725 C C . VAL C 1 59 ? -50.050 -1.723 -14.686 1.00 13.98 1668 VAL C C 1
ATOM 1726 O O . VAL C 1 59 ? -49.791 -2.176 -13.548 1.00 14.81 1668 VAL C O 1
ATOM 1730 N N . ASN C 1 60 ? -51.115 -0.991 -14.956 1.00 13.61 1669 ASN C N 1
ATOM 1731 C CA . ASN C 1 60 ? -52.198 -0.814 -14.005 1.00 13.04 1669 ASN C CA 1
ATOM 1732 C C . ASN C 1 60 ? -53.004 -2.104 -13.996 1.00 12.88 1669 ASN C C 1
ATOM 1733 O O . ASN C 1 60 ? -53.574 -2.486 -15.031 1.00 14.35 1669 ASN C O 1
ATOM 1738 N N . GLU C 1 61 ? -53.029 -2.820 -12.865 1.00 12.65 1670 GLU C N 1
ATOM 1739 C CA . GLU C 1 61 ? -53.637 -4.152 -12.904 1.00 12.71 1670 GLU C CA 1
ATOM 1740 C C . GLU C 1 61 ? -55.162 -4.065 -12.852 1.00 12.94 1670 GLU C C 1
ATOM 1741 O O . GLU C 1 61 ? -55.840 -5.067 -13.152 1.00 14.61 1670 GLU C O 1
ATOM 1747 N N . GLU C 1 62 ? -55.712 -2.897 -12.493 1.00 12.35 1671 GLU C N 1
ATOM 1748 C CA A GLU C 1 62 ? -57.160 -2.754 -12.526 0.51 13.06 1671 GLU C CA 1
ATOM 1749 C CA B GLU C 1 62 ? -57.156 -2.687 -12.508 0.49 12.58 1671 GLU C CA 1
ATOM 1750 C C . GLU C 1 62 ? -57.670 -2.505 -13.941 1.00 14.52 1671 GLU C C 1
ATOM 1751 O O . GLU C 1 62 ? -58.703 -3.067 -14.328 1.00 14.12 1671 GLU C O 1
ATOM 1762 N N . THR C 1 63 ? -56.968 -1.671 -14.732 1.00 15.28 1672 THR C N 1
ATOM 1763 C CA . THR C 1 63 ? -57.494 -1.311 -16.044 1.00 15.51 1672 THR C CA 1
ATOM 1764 C C . THR C 1 63 ? -56.718 -1.915 -17.194 1.00 16.12 1672 THR C C 1
ATOM 1765 O O . THR C 1 63 ? -57.273 -1.998 -18.301 1.00 17.67 1672 THR C O 1
ATOM 1769 N N . GLY C 1 64 ? -55.507 -2.366 -16.954 1.00 15.55 1673 GLY C N 1
ATOM 1770 C CA . GLY C 1 64 ? -54.595 -2.804 -17.984 1.00 15.05 1673 GLY C CA 1
ATOM 1771 C C . GLY C 1 64 ? -53.762 -1.688 -18.619 1.00 16.21 1673 GLY C C 1
ATOM 1772 O O . GLY C 1 64 ? -52.890 -1.965 -19.461 1.00 17.54 1673 GLY C O 1
ATOM 1773 N N . ASN C 1 65 ? -53.967 -0.424 -18.234 1.00 15.85 1674 ASN C N 1
ATOM 1774 C CA . ASN C 1 65 ? -53.234 0.663 -18.872 1.00 15.62 1674 ASN C CA 1
ATOM 1775 C C . ASN C 1 65 ? -51.738 0.548 -18.622 1.00 14.32 1674 ASN C C 1
ATOM 1776 O O . ASN C 1 65 ? -51.295 0.286 -17.491 1.00 16.11 1674 ASN C O 1
ATOM 1781 N N . ARG C 1 66 ? -50.957 0.792 -19.656 1.00 16.54 1675 ARG C N 1
ATOM 1782 C CA . ARG C 1 66 ? -49.515 0.707 -19.612 1.00 16.80 1675 ARG C CA 1
ATOM 1783 C C . ARG C 1 66 ? -48.890 2.091 -19.653 1.00 17.63 1675 ARG C C 1
ATOM 1784 O O . ARG C 1 66 ? -49.300 2.916 -20.473 1.00 20.78 1675 ARG C O 1
ATOM 1792 N N . ARG C 1 67 ? -47.920 2.353 -18.760 1.00 15.50 1676 ARG C N 1
ATOM 1793 C CA . ARG C 1 67 ? -47.164 3.600 -18.778 1.00 17.83 1676 ARG C CA 1
ATOM 1794 C C . ARG C 1 67 ? -45.680 3.279 -18.736 1.00 15.37 1676 ARG C C 1
ATOM 1795 O O . ARG C 1 67 ? -45.243 2.409 -17.955 1.00 17.52 1676 ARG C O 1
ATOM 1803 N N . PRO C 1 68 ? -44.886 3.912 -19.552 1.00 15.61 1677 PRO C N 1
ATOM 1804 C CA . PRO C 1 68 ? -43.450 3.645 -19.483 1.00 17.78 1677 PRO C CA 1
ATOM 1805 C C . PRO C 1 68 ? -42.826 4.197 -18.219 1.00 17.88 1677 PRO C C 1
ATOM 1806 O O . PRO C 1 68 ? -43.314 5.180 -17.636 1.00 17.49 1677 PRO C O 1
ATOM 1810 N N . VAL C 1 69 ? -41.734 3.541 -17.789 1.00 16.03 1678 VAL C N 1
ATOM 1811 C CA . VAL C 1 69 ? -40.980 3.985 -16.627 1.00 17.30 1678 VAL C CA 1
ATOM 1812 C C . VAL C 1 69 ? -39.533 4.216 -17.020 1.00 17.39 1678 VAL C C 1
ATOM 1813 O O . VAL C 1 69 ? -39.056 3.768 -18.065 1.00 19.31 1678 VAL C O 1
ATOM 1817 N N . MET C 1 70 ? -38.842 4.987 -16.182 1.00 19.17 1679 MET C N 1
ATOM 1818 C CA . MET C 1 70 ? -37.417 5.177 -16.346 1.00 19.82 1679 MET C CA 1
ATOM 1819 C C . MET C 1 70 ? -36.725 5.240 -14.984 1.00 20.56 1679 MET C C 1
ATOM 1820 O O . MET C 1 70 ? -37.335 5.574 -13.962 1.00 20.09 1679 MET C O 1
ATOM 1825 N N . LEU C 1 71 ? -35.439 4.933 -14.994 1.00 19.90 1680 LEU C N 1
ATOM 1826 C CA . LEU C 1 71 ? -34.576 5.017 -13.831 1.00 19.70 1680 LEU C CA 1
ATOM 1827 C C . LEU C 1 71 ? -33.633 6.177 -14.086 1.00 20.26 1680 LEU C C 1
ATOM 1828 O O . LEU C 1 71 ? -32.898 6.180 -15.073 1.00 22.45 1680 LEU C O 1
ATOM 1833 N N . THR C 1 72 ? -33.706 7.202 -13.255 1.00 22.12 1681 THR C N 1
ATOM 1834 C CA . THR C 1 72 ? -32.786 8.304 -13.422 1.00 21.65 1681 THR C CA 1
ATOM 1835 C C . THR C 1 72 ? -31.383 7.853 -13.011 1.00 23.51 1681 THR C C 1
ATOM 1836 O O . THR C 1 72 ? -31.202 6.947 -12.184 1.00 27.39 1681 THR C O 1
ATOM 1840 N N . LEU C 1 73 ? -30.391 8.446 -13.633 1.00 23.10 1682 LEU C N 1
ATOM 1841 C CA . LEU C 1 73 ? -28.995 8.125 -13.378 1.00 24.87 1682 LEU C CA 1
ATOM 1842 C C . LEU C 1 73 ? -28.238 9.388 -13.048 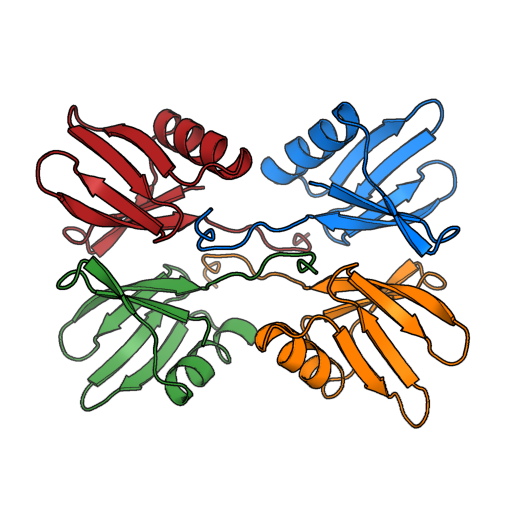1.00 25.78 1682 LEU C C 1
ATOM 1843 O O . LEU C 1 73 ? -28.258 10.336 -13.837 1.00 26.12 1682 LEU C O 1
ATOM 1848 N N . LEU C 1 74 ? -27.449 9.349 -11.960 1.00 25.45 1683 LEU C N 1
ATOM 1849 C CA . LEU C 1 74 ? -26.632 10.483 -11.569 1.00 25.30 1683 LEU C CA 1
ATOM 1850 C C . LEU C 1 74 ? -25.259 10.370 -12.219 1.00 22.11 1683 LEU C C 1
ATOM 1851 O O . LEU C 1 74 ? -24.739 9.268 -12.444 1.00 24.41 1683 LEU C O 1
ATOM 1856 N N . ARG C 1 75 ? -24.680 11.520 -12.536 1.00 22.69 1684 ARG C N 1
ATOM 1857 C CA . ARG C 1 75 ? -23.383 11.570 -13.204 1.00 21.88 1684 ARG C CA 1
ATOM 1858 C C . ARG C 1 75 ? -22.284 10.897 -12.393 1.00 21.02 1684 ARG C C 1
ATOM 1859 O O . ARG C 1 75 ? -22.198 11.052 -11.168 1.00 24.10 1684 ARG C O 1
ATOM 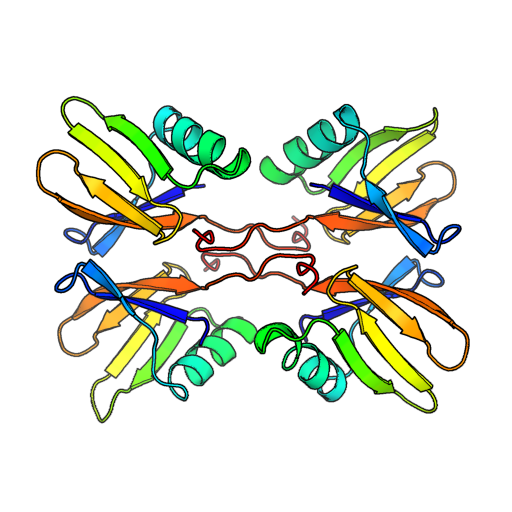1867 N N . VAL C 1 76 ? -21.374 10.212 -13.085 1.00 20.88 1685 VAL C N 1
ATOM 1868 C CA . VAL C 1 76 ? -20.177 9.653 -12.469 1.00 21.26 1685 VAL C CA 1
ATOM 1869 C C . VAL C 1 76 ? -18.966 10.097 -13.278 1.00 23.10 1685 VAL C C 1
ATOM 1870 O O . VAL C 1 76 ? -18.910 9.849 -14.497 1.00 24.01 1685 VAL C O 1
ATOM 1874 N N . PRO C 1 77 ? -17.969 10.759 -12.661 1.00 22.11 1686 PRO C N 1
ATOM 1875 C CA . PRO C 1 77 ? -17.948 11.233 -11.264 1.00 23.04 1686 PRO C CA 1
ATOM 1876 C C . PRO C 1 77 ? -18.929 12.376 -11.052 1.00 23.00 1686 PRO C C 1
ATOM 1877 O O . PRO C 1 77 ? -19.495 12.960 -11.987 1.00 22.86 1686 PRO C O 1
ATOM 1881 N N . ARG C 1 78 ? -19.126 12.723 -9.790 1.00 22.10 1687 ARG C N 1
ATOM 1882 C CA . ARG C 1 78 ? -19.949 13.854 -9.396 1.00 22.25 1687 ARG C CA 1
ATOM 1883 C C . ARG C 1 78 ? -19.229 15.185 -9.651 1.00 23.52 1687 ARG C C 1
ATOM 1884 O O . ARG C 1 78 ? -17.997 15.295 -9.521 1.00 26.24 1687 ARG C O 1
ATOM 1892 N N . LEU C 1 79 ? -20.013 16.218 -9.981 1.00 26.35 1688 LEU C N 1
ATOM 1893 C CA . LEU C 1 79 ? -19.469 17.559 -10.167 1.00 31.65 1688 LEU C CA 1
ATOM 1894 C C . LEU C 1 79 ? -19.256 18.231 -8.812 1.00 35.14 1688 LEU C C 1
ATOM 1895 O O . LEU C 1 79 ? -19.948 17.937 -7.831 1.00 38.26 1688 LEU C O 1
ATOM 1900 N N . ASN C 1 80 ? -18.282 19.131 -8.762 1.00 39.85 1689 ASN C N 1
ATOM 1901 C CA . ASN C 1 80 ? -17.994 19.878 -7.537 1.00 43.87 1689 ASN C CA 1
ATOM 1902 C C . ASN C 1 80 ? -19.095 20.878 -7.167 1.00 43.86 1689 ASN C C 1
ATOM 1903 O O . ASN C 1 80 ? -19.832 21.346 -8.040 1.00 47.50 1689 ASN C O 1
ATOM 1908 N N . ASN D 1 7 ? -29.579 1.738 -29.421 1.00 42.04 1616 ASN D N 1
ATOM 1909 C CA . ASN D 1 7 ? -29.627 2.004 -28.000 1.00 35.39 1616 ASN D CA 1
ATOM 1910 C C . ASN D 1 7 ? -30.674 3.024 -27.510 1.00 31.73 1616 ASN D C 1
ATOM 1911 O O . ASN D 1 7 ? -30.941 3.061 -26.310 1.00 33.69 1616 ASN D O 1
ATOM 1916 N N . TRP D 1 8 ? -31.250 3.851 -28.381 1.00 27.00 1617 TRP D N 1
ATOM 1917 C CA . TRP D 1 8 ? -32.335 4.747 -27.984 1.00 25.28 1617 TRP D CA 1
ATOM 1918 C C . TRP D 1 8 ? -33.681 4.172 -28.389 1.00 24.63 1617 TRP D C 1
ATOM 1919 O O . TRP D 1 8 ? -33.811 3.574 -29.460 1.00 29.40 1617 TRP D O 1
ATOM 1930 N N . ARG D 1 9 ? -34.697 4.414 -27.571 1.00 22.20 1618 ARG D N 1
ATOM 1931 C CA . ARG D 1 9 ? -36.047 3.933 -27.850 1.00 22.01 1618 ARG D CA 1
ATOM 1932 C C . ARG D 1 9 ? -37.058 5.008 -27.513 1.00 21.59 1618 ARG D C 1
ATOM 1933 O O . ARG D 1 9 ? -36.793 5.892 -26.684 1.00 20.14 1618 ARG D O 1
ATOM 1941 N N . TRP D 1 10 ? -38.202 4.959 -28.198 1.00 20.21 1619 TRP D N 1
ATOM 1942 C CA . TRP D 1 10 ? -3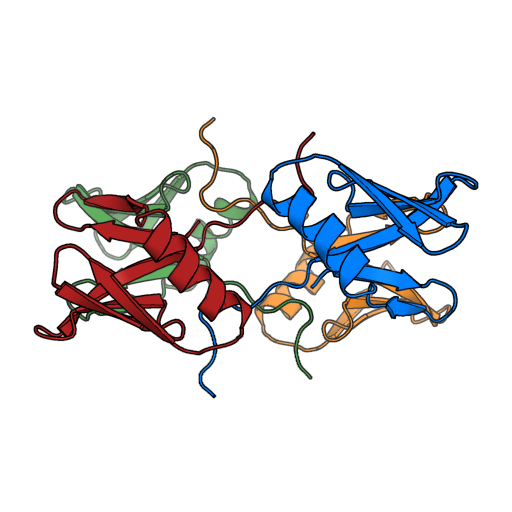9.314 5.860 -27.924 1.00 18.54 1619 TRP D CA 1
ATOM 1943 C C . TRP D 1 10 ? -40.555 5.021 -27.627 1.00 18.02 1619 TRP D C 1
ATOM 1944 O O . TRP D 1 10 ? -40.751 3.944 -28.211 1.00 20.91 1619 TRP D O 1
ATOM 1955 N N . PHE D 1 11 ? -41.428 5.498 -26.741 1.00 18.38 1620 PHE D N 1
ATOM 1956 C CA . PHE D 1 11 ? -42.577 4.681 -26.347 1.00 18.61 1620 PHE D CA 1
ATOM 1957 C C . PHE D 1 11 ? -43.735 4.997 -27.285 1.00 19.64 1620 PHE D C 1
ATOM 1958 O O . PHE D 1 11 ? -44.035 6.166 -27.526 1.00 19.69 1620 PHE D O 1
ATOM 1966 N N . ASP D 1 12 ? -44.383 3.944 -27.809 1.00 22.74 1621 ASP D N 1
ATOM 1967 C CA . ASP D 1 12 ? -45.560 4.047 -28.670 1.00 22.49 1621 ASP D CA 1
ATOM 1968 C C . ASP D 1 12 ? -46.799 3.670 -27.847 1.00 24.02 1621 ASP D C 1
ATOM 1969 O O . ASP D 1 12 ? -47.071 2.489 -27.620 1.00 26.23 1621 ASP D O 1
ATOM 1974 N N . ASP D 1 13 ? -47.591 4.666 -27.438 1.00 24.42 1622 ASP D N 1
ATOM 1975 C CA . ASP D 1 13 ? -48.762 4.357 -26.617 1.00 27.60 1622 ASP D CA 1
ATOM 1976 C C . ASP D 1 13 ? -49.846 3.622 -27.402 1.00 29.56 1622 ASP D C 1
ATOM 1977 O O . ASP D 1 13 ? -50.712 2.966 -26.802 1.00 33.19 1622 ASP D O 1
ATOM 1982 N N . ARG D 1 14 ? -49.815 3.653 -28.734 1.00 30.80 1623 ARG D N 1
ATOM 1983 C CA . ARG D 1 14 ? -50.844 2.916 -29.470 1.00 33.27 1623 ARG D CA 1
ATOM 1984 C C . ARG D 1 14 ? -50.614 1.428 -29.380 1.00 33.22 1623 ARG D C 1
ATOM 1985 O O . ARG D 1 14 ? -51.576 0.642 -29.362 1.00 35.05 1623 ARG D O 1
ATOM 1993 N N . SER D 1 15 ? -49.354 1.012 -29.447 1.00 31.92 1624 SER D N 1
ATOM 1994 C CA . SER D 1 15 ? -49.020 -0.397 -29.312 1.00 31.52 1624 SER D CA 1
ATOM 1995 C C . SER D 1 15 ? -48.673 -0.783 -27.884 1.00 28.58 1624 SER D C 1
ATOM 1996 O O . SER D 1 15 ? -48.537 -1.979 -27.599 1.00 33.28 1624 SER D O 1
ATOM 1999 N N . GLY D 1 16 ? -48.464 0.197 -27.002 1.00 29.08 1625 GLY D N 1
ATOM 2000 C CA . GLY D 1 16 ? -48.095 -0.084 -25.624 1.00 27.10 1625 GLY D CA 1
ATOM 2001 C C . GLY D 1 16 ? -46.688 -0.617 -25.460 1.00 24.26 1625 GLY D C 1
ATOM 2002 O O . GLY D 1 16 ? -46.402 -1.330 -24.486 1.00 25.52 1625 GLY D O 1
ATOM 2003 N N . ARG D 1 17 ? -45.789 -0.277 -26.370 1.00 22.68 1626 ARG D N 1
ATOM 2004 C CA . ARG D 1 17 ? -44.465 -0.843 -26.339 1.00 22.09 1626 ARG D CA 1
ATOM 2005 C C . ARG D 1 17 ? -43.439 0.234 -26.635 1.00 23.43 1626 ARG D C 1
ATOM 2006 O O . ARG D 1 17 ? -43.693 1.175 -27.397 1.00 22.53 1626 ARG D O 1
ATOM 2014 N N . TRP D 1 18 ? -42.246 0.047 -26.078 1.00 22.43 1627 TRP D N 1
ATOM 2015 C CA . TRP D 1 18 ? -41.097 0.818 -26.526 1.00 22.15 1627 TRP D CA 1
ATOM 2016 C C . TRP D 1 18 ? -40.690 0.346 -27.913 1.00 22.29 1627 TRP D C 1
ATOM 2017 O O . TRP D 1 18 ? -40.780 -0.839 -28.249 1.00 25.59 1627 TRP D O 1
ATOM 2028 N N . CYS D 1 19 ? -40.238 1.288 -28.728 1.00 22.29 1628 CYS D N 1
ATOM 2029 C CA . CYS D 1 19 ? -39.859 1.030 -30.110 1.00 23.70 1628 CYS D CA 1
ATOM 2030 C C . CYS D 1 19 ? -38.447 1.517 -30.372 1.00 25.56 1628 CYS D C 1
ATOM 2031 O O . CYS D 1 19 ? -38.053 2.599 -29.921 1.00 24.45 1628 CYS D O 1
ATOM 2034 N N . SER D 1 20 ? -37.717 0.775 -31.188 1.00 28.19 1629 SER D N 1
ATOM 2035 C CA . SER D 1 20 ? -36.365 1.203 -31.500 1.00 28.92 1629 SER D CA 1
ATOM 2036 C C . SER D 1 20 ? -36.426 2.339 -32.512 1.00 28.71 1629 SER D C 1
ATOM 2037 O O . SER D 1 20 ? -37.314 2.383 -33.362 1.00 32.92 1629 SER D O 1
ATOM 2040 N N . TYR D 1 21 ? -35.447 3.242 -32.446 1.00 28.00 1630 TYR D N 1
ATOM 2041 C CA . TYR D 1 21 ? -35.302 4.186 -33.540 1.00 27.14 1630 TYR D CA 1
ATOM 2042 C C . TYR D 1 21 ? -34.644 3.498 -34.731 1.00 28.66 1630 TYR D C 1
ATOM 2043 O O . TYR D 1 21 ? -33.999 2.450 -34.595 1.00 30.82 1630 TYR D O 1
ATOM 2052 N N . SER D 1 22 ? -34.814 4.099 -35.911 1.00 30.24 1631 SER D N 1
ATOM 2053 C CA . SER D 1 22 ? -34.103 3.622 -37.080 1.00 31.04 1631 SER D CA 1
ATOM 2054 C C . SER D 1 22 ? -32.606 3.735 -36.837 1.00 32.02 1631 SER D C 1
ATOM 2055 O O . SER D 1 22 ? -32.146 4.498 -35.982 1.00 32.16 1631 SER D O 1
ATOM 2058 N N . ALA D 1 23 ? -31.837 2.947 -37.599 1.00 35.33 1632 ALA D N 1
ATOM 2059 C CA . ALA D 1 23 ? -30.390 2.982 -37.446 1.00 36.67 1632 ALA D CA 1
ATOM 2060 C C . ALA D 1 23 ? -29.851 4.401 -37.590 1.00 35.90 1632 ALA D C 1
ATOM 2061 O O . ALA D 1 23 ? -29.051 4.857 -36.758 1.00 33.96 1632 ALA D O 1
ATOM 2063 N N . SER D 1 24 ? -30.324 5.140 -38.602 1.00 37.09 1633 SER D N 1
ATOM 2064 C CA . SER D 1 24 ? -29.808 6.494 -38.816 1.00 38.00 1633 SER D CA 1
ATOM 2065 C C . SER D 1 24 ? -30.284 7.447 -37.727 1.00 34.02 1633 SER D C 1
ATOM 2066 O O . SER D 1 24 ? -29.516 8.301 -37.267 1.00 34.77 1633 SER D O 1
ATOM 2069 N N . ASN D 1 25 ? -31.537 7.305 -37.274 1.00 32.29 1634 ASN D N 1
ATOM 2070 C CA . ASN D 1 25 ? -31.999 8.204 -36.230 1.00 28.72 1634 ASN D CA 1
ATOM 2071 C C . ASN D 1 25 ? -31.318 7.877 -34.918 1.00 30.47 1634 ASN D C 1
ATOM 2072 O O . ASN D 1 25 ? -30.935 8.787 -34.177 1.00 29.36 1634 ASN D O 1
ATOM 2077 N N . ASN D 1 26 ? -31.104 6.585 -34.645 1.00 29.31 1635 ASN D N 1
ATOM 2078 C CA . ASN D 1 26 ? -30.362 6.218 -33.448 1.00 27.83 1635 ASN D CA 1
ATOM 2079 C C . ASN D 1 26 ? -28.973 6.821 -33.469 1.00 29.23 1635 ASN D C 1
ATOM 2080 O O . ASN D 1 26 ? -28.518 7.385 -32.462 1.00 32.32 1635 ASN D O 1
ATOM 2085 N N . SER D 1 27 ? -28.300 6.761 -34.625 1.00 30.13 1636 SER D N 1
ATOM 2086 C CA . SER D 1 27 ? -26.961 7.316 -34.706 1.00 33.18 1636 SER D CA 1
ATOM 2087 C C . SER D 1 27 ? -26.981 8.837 -34.524 1.00 32.13 1636 SER D C 1
ATOM 2088 O O . SER D 1 27 ? -26.139 9.391 -33.801 1.00 32.21 1636 SER D O 1
ATOM 2091 N N . THR D 1 28 ? -27.965 9.523 -35.128 1.00 32.97 1637 THR D N 1
ATOM 2092 C CA . THR D 1 28 ? -28.087 10.973 -34.974 1.00 31.92 1637 THR D CA 1
ATOM 2093 C C . THR D 1 28 ? -28.323 11.358 -33.518 1.00 28.62 1637 THR D C 1
ATOM 2094 O O . THR D 1 28 ? -27.655 12.258 -32.976 1.00 29.15 1637 THR D O 1
ATOM 2098 N N . ILE D 1 29 ? -29.260 10.672 -32.866 1.00 27.42 1638 ILE D N 1
ATOM 2099 C CA . ILE D 1 29 ? -29.565 10.965 -31.467 1.00 27.61 1638 ILE D CA 1
ATOM 2100 C C . ILE D 1 29 ? -28.352 10.676 -30.593 1.00 28.56 1638 ILE D C 1
ATOM 2101 O O . ILE D 1 29 ? -27.967 11.493 -29.745 1.00 29.11 1638 ILE D O 1
ATOM 2106 N N . ASP D 1 30 ? -27.729 9.510 -30.781 1.00 29.40 1639 ASP D N 1
ATOM 2107 C CA . ASP D 1 30 ? -26.640 9.139 -29.878 1.00 31.38 1639 ASP D CA 1
ATOM 2108 C C . ASP D 1 30 ? -25.427 10.054 -30.062 1.00 31.12 1639 ASP D C 1
ATOM 2109 O O . ASP D 1 30 ? -24.725 10.355 -29.086 1.00 35.47 1639 ASP D O 1
ATOM 2114 N N . SER D 1 31 ? -25.207 10.560 -31.280 1.00 35.09 1640 SER D N 1
ATOM 2115 C CA . SER D 1 31 ? -24.103 11.494 -31.508 1.00 35.82 1640 SER D CA 1
ATOM 2116 C C . SER D 1 31 ? -24.309 12.800 -30.744 1.00 32.69 1640 SER D C 1
ATOM 2117 O O . SER D 1 31 ? -23.358 13.351 -30.172 1.00 34.32 1640 SER D O 1
ATOM 2120 N N . ALA D 1 32 ? -25.543 13.313 -30.722 1.00 32.28 1641 ALA D N 1
ATOM 2121 C CA . ALA D 1 32 ? -25.815 14.536 -29.972 1.00 29.34 1641 ALA D CA 1
ATOM 2122 C C . ALA D 1 32 ? -25.726 14.279 -28.473 1.00 29.78 1641 ALA D C 1
ATOM 2123 O O . ALA D 1 32 ? -25.263 15.146 -27.715 1.00 32.97 1641 ALA D O 1
ATOM 2125 N N . TRP D 1 33 ? -26.183 13.097 -28.029 1.00 30.94 1642 TRP D N 1
ATOM 2126 C CA . TRP D 1 33 ? -26.095 12.735 -26.613 1.00 27.88 1642 TRP D CA 1
ATOM 2127 C C . TRP D 1 33 ? -24.651 12.785 -26.148 1.00 29.11 1642 TRP D C 1
ATOM 2128 O O . TRP D 1 33 ? -24.310 13.463 -25.170 1.00 31.97 1642 TRP D O 1
ATOM 2139 N N . LYS D 1 34 ? -23.779 12.130 -26.893 1.00 30.67 1643 LYS D N 1
ATOM 2140 C CA . LYS D 1 34 ? -22.375 12.057 -26.537 1.00 34.74 1643 LYS D CA 1
ATOM 2141 C C . LYS D 1 34 ? -21.665 13.397 -26.627 1.00 37.22 1643 LYS D C 1
ATOM 2142 O O . LYS D 1 34 ? -20.649 13.580 -25.953 1.00 41.29 1643 LYS D O 1
ATOM 2148 N N . SER D 1 35 ? -22.177 14.335 -27.427 1.00 36.81 1644 SER D N 1
ATOM 2149 C CA . SER D 1 35 ? -21.553 15.645 -27.583 1.00 36.05 1644 SER D CA 1
ATOM 2150 C C . SER D 1 35 ? -21.976 16.635 -26.507 1.00 36.43 1644 SER D C 1
ATOM 2151 O O . SER D 1 35 ? -21.517 17.786 -26.522 1.00 40.51 1644 SER D O 1
ATOM 2154 N N . GLY D 1 36 ? -22.828 16.223 -25.576 1.00 33.18 1645 GLY D N 1
ATOM 2155 C CA . GLY D 1 36 ? -23.257 17.116 -24.529 1.00 35.01 1645 GLY D CA 1
ATOM 2156 C C . GLY D 1 36 ? -24.391 18.047 -24.898 1.00 34.44 1645 GLY D C 1
ATOM 2157 O O . GLY D 1 36 ? -24.754 18.910 -24.074 1.00 36.19 1645 GLY D O 1
ATOM 2158 N N A GLU D 1 37 ? -24.971 17.905 -26.091 0.51 31.19 1646 GLU D N 1
ATOM 2159 N N B GLU D 1 37 ? -24.972 17.906 -26.090 0.49 31.65 1646 GLU D N 1
ATOM 2160 C CA A GLU D 1 37 ? -26.040 18.799 -26.503 0.51 30.29 1646 GLU D CA 1
ATOM 2161 C CA B GLU D 1 37 ? -26.027 18.813 -26.519 0.49 31.45 1646 GLU D CA 1
ATOM 2162 C C A GLU D 1 37 ? -27.275 18.570 -25.651 0.51 28.75 1646 GLU D C 1
ATOM 2163 C C B GLU D 1 37 ? -27.305 18.550 -25.731 0.49 29.62 1646 GLU D C 1
ATOM 2164 O O A GLU D 1 37 ? -27.502 17.475 -25.125 0.51 28.48 1646 GLU D O 1
ATOM 2165 O O B GLU D 1 37 ? -27.575 17.425 -25.297 0.49 29.82 1646 GLU D O 1
ATOM 2176 N N . THR D 1 38 ? -28.093 19.608 -25.523 1.00 26.43 1647 THR D N 1
ATOM 2177 C CA . THR D 1 38 ? -29.335 19.433 -24.762 1.00 28.33 1647 THR D CA 1
ATOM 2178 C C . THR D 1 38 ? -30.503 18.903 -25.582 1.00 26.18 1647 THR D C 1
ATOM 2179 O O . THR D 1 38 ? -31.500 18.479 -24.996 1.00 23.51 1647 THR D O 1
ATOM 2183 N N . SER D 1 39 ? -30.409 18.914 -26.906 1.00 24.97 1648 SER D N 1
ATOM 2184 C CA . SER D 1 39 ? -31.489 18.447 -27.764 1.00 24.33 1648 SER D CA 1
ATOM 2185 C C . SER D 1 39 ? -30.893 18.045 -29.102 1.00 22.74 1648 SER D C 1
ATOM 2186 O O . SER D 1 39 ? -29.740 18.367 -29.413 1.00 26.11 1648 SER D O 1
ATOM 2189 N N . VAL D 1 40 ? -31.705 17.358 -29.903 1.00 21.83 1649 VAL D N 1
ATOM 2190 C CA . VAL D 1 40 ? -31.291 16.940 -31.246 1.00 21.96 1649 VAL D CA 1
ATOM 2191 C C . VAL D 1 40 ? -32.527 16.854 -32.145 1.00 22.27 1649 VAL D C 1
ATOM 2192 O O . VAL D 1 40 ? -33.620 16.469 -31.691 1.00 21.50 1649 VAL D O 1
ATOM 2196 N N . ARG D 1 41 ? -32.330 17.214 -33.428 1.00 21.99 1650 ARG D N 1
ATOM 2197 C CA . ARG D 1 41 ? -33.397 17.149 -34.416 1.00 23.01 1650 ARG D CA 1
ATOM 2198 C C . ARG D 1 41 ? -33.254 15.882 -35.227 1.00 24.15 1650 ARG D C 1
ATOM 2199 O O . ARG D 1 41 ? -32.137 15.435 -35.534 1.00 26.41 1650 ARG D O 1
ATOM 2207 N N . PHE D 1 42 ? -34.394 15.333 -35.616 1.00 22.91 1651 PHE D N 1
ATOM 2208 C CA . PHE D 1 42 ? -34.407 14.240 -36.574 1.00 26.88 1651 PHE D CA 1
ATOM 2209 C C . PHE D 1 42 ? -35.742 14.268 -37.308 1.00 24.17 1651 PHE D C 1
ATOM 2210 O O . PHE D 1 42 ? -36.652 15.049 -36.974 1.00 21.90 1651 PHE D O 1
ATOM 2218 N N . THR D 1 43 ? -35.835 13.454 -38.361 1.00 26.34 1652 THR D N 1
ATOM 2219 C CA . THR D 1 43 ? -37.112 13.221 -39.020 1.00 24.06 1652 THR D CA 1
ATOM 2220 C C . THR D 1 43 ? -37.409 11.727 -39.098 1.00 27.70 1652 THR D C 1
ATOM 2221 O O . THR D 1 43 ? -36.495 10.892 -39.183 1.00 27.14 1652 THR D O 1
ATOM 2225 N N . ALA D 1 44 ? -38.699 11.395 -39.017 1.00 28.41 1653 ALA D N 1
ATOM 2226 C CA . ALA D 1 44 ? -39.160 10.024 -39.227 1.00 29.79 1653 ALA D CA 1
ATOM 2227 C C . ALA D 1 44 ? -40.518 10.021 -39.903 1.00 31.04 1653 ALA D C 1
ATOM 2228 O O . ALA D 1 44 ? -41.398 10.793 -39.510 1.00 30.30 1653 ALA D O 1
ATOM 2230 N N . GLY D 1 45 ? -40.666 9.235 -40.966 1.00 32.15 1654 GLY D N 1
ATOM 2231 C CA . GLY D 1 45 ? -41.949 9.213 -41.647 1.00 31.35 1654 GLY D CA 1
ATOM 2232 C C . GLY D 1 45 ? -42.357 10.558 -42.198 1.00 32.48 1654 GLY D C 1
ATOM 2233 O O . GLY D 1 45 ? -43.557 10.872 -42.237 1.00 31.92 1654 GLY D O 1
ATOM 2234 N N . ARG D 1 46 ? -41.384 11.369 -42.616 1.00 30.03 1655 ARG D N 1
ATOM 2235 C CA . ARG D 1 46 ? -41.625 12.705 -43.141 1.00 32.30 1655 ARG D CA 1
ATOM 2236 C C . ARG D 1 46 ? -42.232 13.650 -42.093 1.00 30.55 1655 ARG D C 1
ATOM 2237 O O . ARG D 1 46 ? -42.860 14.658 -42.441 1.00 32.31 1655 ARG D O 1
ATOM 2245 N N . ARG D 1 47 ? -42.027 13.359 -40.799 1.00 28.00 1656 ARG D N 1
ATOM 2246 C CA . ARG D 1 47 ? -42.404 14.258 -39.719 1.00 25.55 1656 ARG D CA 1
ATOM 2247 C C . ARG D 1 47 ? -41.135 14.718 -39.022 1.00 21.80 1656 ARG D C 1
ATOM 2248 O O . ARG D 1 47 ? -40.177 13.946 -38.895 1.00 23.77 1656 ARG D O 1
ATOM 2256 N N . ARG D 1 48 ? -41.140 15.972 -38.559 1.00 21.72 1657 ARG D N 1
ATOM 2257 C CA . ARG D 1 48 ? -40.001 16.584 -37.894 1.00 20.96 1657 ARG D CA 1
ATOM 2258 C C . ARG D 1 48 ? -40.172 16.474 -36.392 1.00 19.56 1657 ARG D C 1
ATOM 2259 O O . ARG D 1 48 ? -41.236 16.807 -35.845 1.00 21.78 1657 ARG D O 1
ATOM 2267 N N . TYR D 1 49 ? -39.100 16.051 -35.729 1.00 19.65 1658 TYR D N 1
ATOM 2268 C CA . TYR D 1 49 ? -39.099 15.858 -34.284 1.00 19.65 1658 TYR D CA 1
ATOM 2269 C C . TYR D 1 49 ? -37.886 16.488 -33.629 1.00 18.42 1658 TYR D C 1
ATOM 2270 O O . TYR D 1 49 ? -36.806 16.572 -34.232 1.00 19.17 1658 TYR D O 1
ATOM 2279 N N . THR D 1 50 ? -38.050 16.866 -32.365 1.00 18.00 1659 THR D N 1
ATOM 2280 C CA . THR D 1 50 ? -36.917 17.245 -31.538 1.00 17.73 1659 THR D CA 1
ATOM 2281 C C . THR D 1 50 ? -36.906 16.312 -30.347 1.00 18.98 1659 THR D C 1
ATOM 2282 O O . THR D 1 50 ? -37.955 16.120 -29.710 1.00 20.21 1659 THR D O 1
ATOM 2286 N N . VAL D 1 51 ? -35.735 15.734 -30.034 1.00 18.92 1660 VAL D N 1
ATOM 2287 C CA . VAL D 1 51 ? -35.569 15.042 -28.753 1.00 19.07 1660 VAL D CA 1
ATOM 2288 C C . VAL D 1 51 ? -34.999 16.033 -27.762 1.00 19.20 1660 VAL D C 1
ATOM 2289 O O . VAL D 1 51 ? -33.990 16.711 -28.040 1.00 20.59 1660 VAL D O 1
ATOM 2293 N N . GLN D 1 52 ? -35.691 16.161 -26.621 1.00 19.22 1661 GLN D N 1
ATOM 2294 C CA . GLN D 1 52 ? -35.264 17.034 -25.525 1.00 20.52 1661 GLN D CA 1
ATOM 2295 C C . GLN D 1 52 ? -34.625 16.133 -24.466 1.00 21.31 1661 GLN D C 1
ATOM 2296 O O . GLN D 1 52 ? -35.325 15.397 -23.763 1.00 19.53 1661 GLN D O 1
ATOM 2302 N N . PHE D 1 53 ? -33.299 16.189 -24.355 1.00 20.79 1662 PHE D N 1
ATOM 2303 C CA . PHE D 1 53 ? -32.615 15.343 -23.407 1.00 22.16 1662 PHE D CA 1
ATOM 2304 C C . PHE D 1 53 ? -32.829 15.786 -21.970 1.00 21.60 1662 PHE D C 1
ATOM 2305 O O . PHE D 1 53 ? -32.590 14.981 -21.066 1.00 23.52 1662 PHE D O 1
ATOM 2313 N N . THR D 1 54 ? -33.223 17.039 -21.733 1.00 22.24 1663 THR D N 1
ATOM 2314 C CA . THR D 1 54 ? -33.427 17.475 -20.357 1.00 24.97 1663 THR D CA 1
ATOM 2315 C C . THR D 1 54 ? -34.728 16.936 -19.773 1.00 23.63 1663 THR D C 1
ATOM 2316 O O . THR D 1 54 ? -34.874 16.881 -18.549 1.00 25.28 1663 THR D O 1
ATOM 2320 N N . THR D 1 55 ? -35.667 16.530 -20.616 1.00 21.44 1664 THR D N 1
ATOM 2321 C CA . THR D 1 55 ? -36.928 15.922 -20.189 1.00 21.45 1664 THR D CA 1
ATOM 2322 C C . THR D 1 55 ? -37.113 14.507 -20.731 1.00 21.95 1664 THR D C 1
ATOM 2323 O O . THR D 1 55 ? -38.130 13.859 -20.411 1.00 24.57 1664 THR D O 1
ATOM 2327 N N . MET D 1 56 ? -36.167 14.019 -21.544 1.00 19.94 1665 MET D N 1
ATOM 2328 C CA . MET D 1 56 ? -36.220 12.662 -22.103 1.00 18.06 1665 MET D CA 1
ATOM 2329 C C . MET D 1 56 ? -37.539 12.417 -22.822 1.00 18.02 1665 MET D C 1
ATOM 2330 O O . MET D 1 56 ? -38.277 11.472 -22.513 1.00 17.29 1665 MET D O 1
ATOM 2335 N N . VAL D 1 57 ? -37.872 13.330 -23.753 1.00 17.62 1666 VAL D N 1
ATOM 2336 C CA . VAL D 1 57 ? -39.045 13.171 -24.609 1.00 19.13 1666 VAL D CA 1
ATOM 2337 C C . VAL D 1 57 ? -38.684 13.538 -26.026 1.00 18.42 1666 VAL D C 1
ATOM 2338 O O . VAL D 1 57 ? -37.739 14.294 -26.267 1.00 19.92 1666 VAL D O 1
ATOM 2342 N N . GLN D 1 58 ? -39.422 12.948 -26.963 1.00 16.54 1667 GLN D N 1
ATOM 2343 C CA . GLN D 1 58 ? -39.398 13.386 -28.350 1.00 18.33 1667 GLN D CA 1
ATOM 2344 C C . GLN D 1 58 ? -40.669 14.168 -28.622 1.00 16.42 1667 GLN D C 1
ATOM 2345 O O . GLN D 1 58 ? -41.750 13.796 -28.134 1.00 19.15 1667 GLN D O 1
ATOM 2351 N N . VAL D 1 59 ? -40.531 15.289 -29.321 1.00 18.10 1668 VAL D N 1
ATOM 2352 C CA . VAL D 1 59 ? -41.642 16.194 -29.562 1.00 18.34 1668 VAL D CA 1
ATOM 2353 C C . VAL D 1 59 ? -41.888 16.298 -31.062 1.00 19.26 1668 VAL D C 1
ATOM 2354 O O . VAL D 1 59 ? -40.976 16.674 -31.821 1.00 20.39 1668 VAL D O 1
ATOM 2358 N N . ASN D 1 60 ? -43.122 16.025 -31.467 1.00 20.31 1669 ASN D N 1
ATOM 2359 C CA . ASN D 1 60 ? -43.526 16.334 -32.835 1.00 21.63 1669 ASN D CA 1
ATOM 2360 C C . ASN D 1 60 ? -43.602 17.851 -32.978 1.00 22.47 1669 ASN D C 1
ATOM 2361 O O . ASN D 1 60 ? -44.312 18.514 -32.212 1.00 24.87 1669 ASN D O 1
ATOM 2366 N N . GLU D 1 61 ? -42.831 18.413 -33.927 1.00 23.36 1670 GLU D N 1
ATOM 2367 C CA . GLU D 1 61 ? -42.722 19.865 -33.983 1.00 23.88 1670 GLU D CA 1
ATOM 2368 C C . GLU D 1 61 ? -43.989 20.527 -34.524 1.00 26.48 1670 GLU D C 1
ATOM 2369 O O . GLU D 1 61 ? -44.190 21.730 -34.309 1.00 30.84 1670 GLU D O 1
ATOM 2375 N N . GLU D 1 62 ? -44.849 19.789 -35.221 1.00 28.02 1671 GLU D N 1
ATOM 2376 C CA . GLU D 1 62 ? -46.068 20.392 -35.745 1.00 32.14 1671 GLU D CA 1
ATOM 2377 C C . GLU D 1 62 ? -47.188 20.372 -34.708 1.00 32.64 1671 GLU D C 1
ATOM 2378 O O . GLU D 1 62 ? -47.907 21.366 -34.548 1.00 34.69 1671 GLU D O 1
ATOM 2384 N N . THR D 1 63 ? -47.363 19.248 -34.009 1.00 32.52 1672 THR D N 1
ATOM 2385 C CA . THR D 1 63 ? -48.506 19.070 -33.122 1.00 32.65 1672 THR D CA 1
ATOM 2386 C C . THR D 1 63 ? -48.158 19.281 -31.659 1.00 32.36 1672 THR D C 1
ATOM 2387 O O . THR D 1 63 ? -49.073 19.463 -30.832 1.00 34.21 1672 THR D O 1
ATOM 2391 N N . GLY D 1 64 ? -46.871 19.212 -31.320 1.00 28.74 1673 GLY D N 1
ATOM 2392 C CA . GLY D 1 64 ? -46.445 19.262 -29.947 1.00 27.97 1673 GLY D CA 1
ATOM 2393 C C . GLY D 1 64 ? -46.568 17.952 -29.203 1.00 26.32 1673 GLY D C 1
ATOM 2394 O O . GLY D 1 64 ? -46.252 17.914 -28.012 1.00 28.46 1673 GLY D O 1
ATOM 2395 N N . ASN D 1 65 ? -47.033 16.875 -29.844 1.00 25.01 1674 ASN D N 1
ATOM 2396 C CA . ASN D 1 65 ? -47.191 15.611 -29.116 1.00 24.53 1674 ASN D CA 1
ATOM 2397 C C . ASN D 1 65 ? -45.839 15.130 -28.593 1.00 23.42 1674 ASN D C 1
ATOM 2398 O O . ASN D 1 65 ? -44.863 15.036 -29.347 1.00 23.90 1674 ASN D O 1
ATOM 2403 N N . ARG D 1 66 ? -45.813 14.783 -27.310 1.00 23.03 1675 ARG D N 1
ATOM 2404 C CA . ARG D 1 66 ? -44.632 14.332 -26.599 1.00 21.93 1675 ARG D CA 1
ATOM 2405 C C . ARG D 1 66 ? -44.737 12.838 -26.338 1.00 21.29 1675 ARG D C 1
ATOM 2406 O O . ARG D 1 66 ? -45.718 12.382 -25.727 1.00 22.79 1675 ARG D O 1
ATOM 2414 N N . ARG D 1 67 ? -43.705 12.092 -26.775 1.00 17.76 1676 ARG D N 1
ATOM 2415 C CA . ARG D 1 67 ? -43.577 10.670 -26.451 1.00 16.75 1676 ARG D CA 1
ATOM 2416 C C . ARG D 1 67 ? -42.257 10.483 -25.712 1.00 16.43 1676 ARG D C 1
ATOM 2417 O O . ARG D 1 67 ? -41.230 11.101 -26.082 1.00 17.80 1676 ARG D O 1
ATOM 2425 N N . PRO D 1 68 ? -42.238 9.680 -24.663 1.00 15.87 1677 PRO D N 1
ATOM 2426 C CA . PRO D 1 68 ? -41.010 9.543 -23.892 1.00 17.37 1677 PRO D CA 1
ATOM 2427 C C . PRO D 1 68 ? -39.957 8.726 -24.615 1.00 16.80 1677 PRO D C 1
ATOM 2428 O O . PRO D 1 68 ? -40.276 7.887 -25.466 1.00 16.52 1677 PRO D O 1
ATOM 2432 N N . VAL D 1 69 ? -38.688 9.015 -24.297 1.00 16.17 1678 VAL D N 1
ATOM 2433 C CA . VAL D 1 69 ? -37.575 8.267 -24.841 1.00 17.43 1678 VAL D CA 1
ATOM 2434 C C . VAL D 1 69 ? -36.767 7.660 -23.705 1.00 17.18 1678 VAL D C 1
ATOM 2435 O O . VAL D 1 69 ? -36.852 8.072 -22.556 1.00 18.86 1678 VAL D O 1
ATOM 2439 N N . MET D 1 70 ? -35.989 6.636 -24.032 1.00 18.10 1679 MET D N 1
ATOM 2440 C CA . MET D 1 70 ? -35.082 6.037 -23.078 1.00 20.62 1679 MET D CA 1
ATOM 2441 C C . MET D 1 70 ? -33.795 5.629 -23.780 1.00 22.74 1679 MET D C 1
ATOM 2442 O O . MET D 1 70 ? -33.752 5.426 -25.000 1.00 21.80 1679 MET D O 1
ATOM 2447 N N . LEU D 1 71 ? -32.739 5.550 -22.985 1.00 22.75 1680 LEU D N 1
ATOM 2448 C CA . LEU D 1 71 ? -31.407 5.144 -23.384 1.00 24.78 1680 LEU D CA 1
ATOM 2449 C C . LEU D 1 71 ? -31.122 3.829 -22.682 1.00 23.20 1680 LEU D C 1
ATOM 2450 O O . LEU D 1 71 ? -31.190 3.754 -21.444 1.00 25.16 1680 LEU D O 1
ATOM 2455 N N . THR D 1 72 ? -30.854 2.784 -23.456 1.00 22.48 1681 THR D N 1
ATOM 2456 C CA . THR D 1 72 ? -30.492 1.526 -22.853 1.00 23.17 1681 THR D CA 1
ATOM 2457 C C . THR D 1 72 ? -29.087 1.643 -22.254 1.00 23.78 1681 THR D C 1
ATOM 2458 O O . THR D 1 72 ? -28.219 2.391 -22.734 1.00 26.35 1681 THR D O 1
ATOM 2462 N N . LEU D 1 73 ? -28.872 0.915 -21.174 1.00 22.24 1682 LEU D N 1
ATOM 2463 C CA . LEU D 1 73 ? -27.621 0.970 -20.455 1.00 23.80 1682 LEU D CA 1
ATOM 2464 C C . LEU D 1 73 ? -27.033 -0.420 -20.379 1.00 23.71 1682 LEU D C 1
ATOM 2465 O O . LEU D 1 73 ? -27.732 -1.372 -19.982 1.00 25.51 1682 LEU D O 1
ATOM 2470 N N . LEU D 1 74 ? -25.715 -0.499 -20.589 1.00 24.98 1683 LEU D N 1
ATOM 2471 C CA . LEU D 1 74 ? -24.990 -1.748 -20.492 1.00 24.37 1683 LEU D CA 1
ATOM 2472 C C . LEU D 1 74 ? -24.482 -1.936 -19.067 1.00 24.24 1683 LEU D C 1
ATOM 2473 O O . LEU D 1 74 ? -24.080 -0.968 -18.408 1.00 23.13 1683 LEU D O 1
ATOM 2478 N N . ARG D 1 75 ? -24.484 -3.189 -18.611 1.00 20.72 1684 ARG D N 1
ATOM 2479 C CA . ARG D 1 75 ? -24.045 -3.507 -17.260 1.00 19.80 1684 ARG D CA 1
ATOM 2480 C C . ARG D 1 75 ? -22.568 -3.179 -17.059 1.00 17.97 1684 ARG D C 1
ATOM 2481 O O . ARG D 1 75 ? -21.718 -3.435 -17.930 1.00 21.64 1684 ARG D O 1
ATOM 2489 N N . VAL D 1 76 ? -22.228 -2.654 -15.874 1.00 18.50 1685 VAL D N 1
ATOM 2490 C CA . VAL D 1 76 ? -20.842 -2.439 -15.492 1.00 20.07 1685 VAL D CA 1
ATOM 2491 C C . VAL D 1 76 ? -20.616 -3.084 -14.131 1.00 21.62 1685 VAL D C 1
ATOM 2492 O O . VAL D 1 76 ? -21.295 -2.732 -13.163 1.00 22.63 1685 VAL D O 1
ATOM 2496 N N . PRO D 1 77 ? -19.684 -4.024 -13.995 1.00 19.16 1686 PRO D N 1
ATOM 2497 C CA . PRO D 1 77 ? -18.879 -4.632 -15.061 1.00 19.66 1686 PRO D CA 1
ATOM 2498 C C . PRO D 1 77 ? -19.736 -5.476 -15.994 1.00 18.54 1686 PRO D C 1
ATOM 2499 O O . PRO D 1 77 ? -20.887 -5.809 -15.726 1.00 21.09 1686 PRO D O 1
ATOM 2503 N N . ARG D 1 78 ? -19.116 -5.887 -17.088 1.00 19.62 1687 ARG D N 1
ATOM 2504 C CA . ARG D 1 78 ? -19.731 -6.784 -18.057 1.00 21.53 1687 ARG D CA 1
ATOM 2505 C C . ARG D 1 78 ? -19.755 -8.205 -17.509 1.00 23.92 1687 ARG D C 1
ATOM 2506 O O . ARG D 1 78 ? -18.853 -8.610 -16.774 1.00 25.33 1687 ARG D O 1
ATOM 2514 N N . LEU D 1 79 ? -20.786 -8.976 -17.890 1.00 26.09 1688 LEU D N 1
ATOM 2515 C CA . LEU D 1 79 ? -20.853 -10.391 -17.516 1.00 27.44 1688 LEU D CA 1
ATOM 2516 C C . LEU D 1 79 ? -19.983 -11.228 -18.443 1.00 35.67 1688 LEU D C 1
ATOM 2517 O O . LEU D 1 79 ? -19.801 -10.897 -19.613 1.00 38.54 1688 LEU D O 1
ATOM 2522 N N . ASN D 1 80 ? -19.457 -12.329 -17.919 1.00 42.46 1689 ASN D N 1
ATOM 2523 C CA . ASN D 1 80 ? -18.604 -13.219 -18.728 1.00 48.18 1689 ASN D CA 1
ATOM 2524 C C . ASN D 1 80 ? -19.391 -13.913 -19.830 1.00 51.40 1689 ASN D C 1
ATOM 2525 O O . ASN D 1 80 ? -20.531 -14.320 -19.616 1.00 55.92 1689 ASN D O 1
#